Protein AF-A0A5K1CY72-F1 (afdb_monomer_lite)

Sequence (234 aa):
AIVHVVEIDPVVIKASIQAMGFPSHSTKNASSGSLNSMDPLDQVLWGGLHERLSLYEADAEGFVVKRAAEMSSPFYDLVFVDAYDGDDLFPRKLWNADGPFLKALATILHPDHGTVVVNLHADTDSLTKCTSPLFHPLLPMGRHVYQVCKAYKQVLEEDSGAGGSVLSFSVSSPWVQNISLVICRGFKATTMTENRSLILNTLLSSSQDVENLLKLPFPCIQYLKNGFLLIDSL

InterPro domains:
  IPR029063 S-adenosyl-L-methionine-dependent methyltransferase superfamily [G3DSA:3.40.50.150] (1-176)
  IPR029063 S-adenosyl-L-methionine-dependent methyltransferase superfamily [SSF53335] (3-126)

Radius of gyration: 19.47 Å; chains: 1; bounding box: 40×39×62 Å

Secondary structure (DSSP, 8-state):
--EEEEES-HHHHHHHHHHS---GGGBS-----------HHHHHHHTTGGGGEEEEES-HHHHHHHHHH-TTPPPBSEEEE----TTS---GGGT-TTSHHHHHHHHHB-TTT-EEEEEEE------SS---TT--TTSS--HHHHHHHHHHHHHHHHHT-TT--EEEEEEEEGGGTEEEEEEEE-----SSSSHHHHHHHHHHHHHHHHHHHHT-SS-THHHHHHHEEE----

Foldseek 3Di:
DAEEAEAQDVVVVVCCVPPVVDDPVLEPPPPDPDPPPDDVVNCVVCVCVSVRHHYYNDDQLVVLLVLLPPPPRAADLEAEADDADPVRADDCLCQPLPHSNLLSNLSRADLAWGKYKYKHAQDQPPPPDDPDPVDDNPASHDDRNLSSQVSNCVNNVVSSPPPKDKWWKWFDDVVRRIIITMITINPDAPDDPVGPVVVLVVVLVVQVVVCVVVVDPDRPNVRSVPGIDTPDDD

Structure (mmCIF, N/CA/C/O backbone):
data_AF-A0A5K1CY72-F1
#
_entry.id   AF-A0A5K1CY72-F1
#
loop_
_atom_site.group_PDB
_atom_site.id
_atom_site.type_symbol
_atom_site.label_atom_id
_atom_site.label_alt_id
_atom_site.label_comp_id
_atom_site.label_asym_id
_atom_site.label_entity_id
_atom_site.label_seq_id
_atom_site.pdbx_PDB_ins_code
_atom_site.Cartn_x
_atom_site.Cartn_y
_atom_site.Cartn_z
_atom_site.occupancy
_atom_site.B_iso_or_equiv
_atom_site.auth_seq_id
_atom_site.auth_comp_id
_atom_site.auth_asym_id
_atom_site.auth_atom_id
_atom_site.pdbx_PDB_model_num
ATOM 1 N N . ALA A 1 1 ? -8.741 -2.485 -13.465 1.00 80.19 1 ALA A N 1
ATOM 2 C CA . ALA A 1 1 ? -7.778 -1.706 -12.673 1.00 80.19 1 ALA A CA 1
ATOM 3 C C . ALA A 1 1 ? -6.505 -1.539 -13.486 1.00 80.19 1 ALA A C 1
ATOM 5 O O . ALA A 1 1 ? -6.120 -2.499 -14.145 1.00 80.19 1 ALA A O 1
ATOM 6 N N . ILE A 1 2 ? -5.923 -0.341 -13.477 1.00 89.69 2 ILE A N 1
ATOM 7 C CA . ILE A 1 2 ? -4.556 -0.079 -13.946 1.00 89.69 2 ILE A CA 1
ATOM 8 C C . ILE A 1 2 ? -3.663 -0.165 -12.708 1.00 89.69 2 ILE A C 1
ATOM 10 O O . ILE A 1 2 ? -4.042 0.350 -11.659 1.00 89.69 2 ILE A O 1
ATOM 14 N N . VAL A 1 3 ? -2.522 -0.835 -12.815 1.00 92.56 3 VAL A N 1
ATOM 15 C CA . VAL A 1 3 ? -1.614 -1.097 -11.698 1.00 92.56 3 VAL A CA 1
ATOM 16 C C . VAL A 1 3 ? -0.236 -0.559 -12.047 1.00 92.56 3 VAL A C 1
ATOM 18 O O . VAL A 1 3 ? 0.353 -0.927 -13.064 1.00 92.56 3 VAL A O 1
ATOM 21 N N . HIS A 1 4 ? 0.280 0.316 -11.190 1.00 95.00 4 HIS A N 1
ATOM 22 C CA . HIS A 1 4 ? 1.649 0.803 -11.268 1.00 95.00 4 HIS A CA 1
ATOM 23 C C . HIS A 1 4 ? 2.466 0.136 -10.164 1.00 95.00 4 HIS A C 1
ATOM 25 O O . HIS A 1 4 ? 2.127 0.253 -8.991 1.00 95.00 4 HIS A O 1
ATOM 31 N N . VAL A 1 5 ? 3.516 -0.573 -10.560 1.00 95.50 5 VAL A N 1
ATOM 32 C CA . VAL A 1 5 ? 4.484 -1.210 -9.667 1.00 95.50 5 VAL A CA 1
ATOM 33 C C . VAL A 1 5 ? 5.747 -0.363 -9.697 1.00 95.50 5 VAL A C 1
ATOM 35 O O . VAL A 1 5 ? 6.199 0.015 -10.778 1.00 95.50 5 VAL A O 1
ATOM 38 N N . VAL A 1 6 ? 6.297 -0.042 -8.532 1.00 96.56 6 VAL A N 1
ATOM 39 C CA . VAL A 1 6 ? 7.499 0.786 -8.402 1.00 96.56 6 VAL A CA 1
ATOM 40 C C . VAL A 1 6 ? 8.512 0.004 -7.583 1.00 96.56 6 VAL A C 1
ATOM 42 O O . VAL A 1 6 ? 8.228 -0.335 -6.441 1.00 96.56 6 VAL A O 1
ATOM 45 N N . GLU A 1 7 ? 9.661 -0.293 -8.180 1.00 95.81 7 GLU A N 1
ATOM 46 C CA . GLU A 1 7 ? 10.765 -1.019 -7.549 1.00 95.81 7 GLU A CA 1
ATOM 47 C C . GLU A 1 7 ? 12.062 -0.253 -7.823 1.00 95.81 7 GLU A C 1
ATOM 49 O O . GLU A 1 7 ? 12.278 0.223 -8.937 1.00 95.81 7 GLU A O 1
ATOM 54 N N . ILE A 1 8 ? 12.907 -0.092 -6.809 1.00 95.00 8 ILE A N 1
ATOM 55 C CA . ILE A 1 8 ? 14.149 0.677 -6.911 1.00 95.00 8 ILE A CA 1
ATOM 56 C C . ILE A 1 8 ? 15.327 -0.193 -7.356 1.00 95.00 8 ILE A C 1
ATOM 58 O O . ILE A 1 8 ? 16.248 0.325 -7.987 1.00 95.00 8 ILE A O 1
ATOM 62 N N . ASP A 1 9 ? 15.315 -1.491 -7.036 1.00 94.31 9 ASP A N 1
ATOM 63 C CA . ASP A 1 9 ? 16.428 -2.390 -7.316 1.00 94.31 9 ASP A CA 1
ATOM 64 C C . ASP A 1 9 ? 16.237 -3.147 -8.651 1.00 94.31 9 ASP A C 1
ATOM 66 O O . ASP A 1 9 ? 15.408 -4.064 -8.751 1.00 94.31 9 ASP A O 1
ATOM 70 N N . PRO A 1 10 ? 17.042 -2.848 -9.690 1.00 93.06 10 PRO A N 1
ATOM 71 C CA . PRO A 1 10 ? 16.982 -3.568 -10.961 1.00 93.06 10 PRO A CA 1
ATOM 72 C C . PRO A 1 10 ? 17.304 -5.065 -10.832 1.00 93.06 10 PRO A C 1
ATOM 74 O O . PRO A 1 10 ? 16.869 -5.861 -11.670 1.00 93.06 10 PRO A O 1
ATOM 77 N N . VAL A 1 11 ? 18.051 -5.483 -9.804 1.00 94.19 11 VAL A N 1
ATOM 78 C CA . VAL A 1 11 ? 18.339 -6.898 -9.535 1.00 94.19 11 VAL A CA 1
ATOM 79 C C . VAL A 1 11 ? 17.074 -7.621 -9.078 1.00 94.19 11 VAL A C 1
ATOM 81 O O . VAL A 1 11 ? 16.793 -8.707 -9.589 1.00 94.19 11 VAL A O 1
ATOM 84 N N . VAL A 1 12 ? 16.277 -7.007 -8.197 1.00 93.00 12 VAL A N 1
ATOM 85 C CA . VAL A 1 12 ? 14.980 -7.544 -7.743 1.00 93.00 12 VAL A CA 1
ATOM 86 C C . VAL A 1 12 ? 13.998 -7.631 -8.908 1.00 93.00 12 VAL A C 1
ATOM 88 O O . VAL A 1 12 ? 13.360 -8.671 -9.097 1.00 93.00 12 VAL A O 1
ATOM 91 N N . ILE A 1 13 ? 13.936 -6.598 -9.755 1.00 93.38 13 ILE A N 1
ATOM 92 C CA . ILE A 1 13 ? 13.123 -6.605 -10.983 1.00 93.38 13 ILE A CA 1
ATOM 93 C C . ILE A 1 13 ? 13.517 -7.779 -11.880 1.00 93.38 13 ILE A C 1
ATOM 95 O O . ILE A 1 13 ? 12.673 -8.581 -12.291 1.00 93.38 13 ILE A O 1
ATOM 99 N N . LYS A 1 14 ? 14.815 -7.913 -12.169 1.00 91.88 14 LYS A N 1
ATOM 100 C CA . LYS A 1 14 ? 15.327 -8.969 -13.041 1.00 91.88 14 LYS A CA 1
ATOM 101 C C . LYS A 1 14 ? 15.047 -10.357 -12.467 1.00 91.88 14 LYS A C 1
ATOM 103 O O . LYS A 1 14 ? 14.602 -11.229 -13.210 1.00 91.88 14 LYS A O 1
ATOM 108 N N . ALA A 1 15 ? 15.276 -10.561 -11.171 1.00 93.44 15 ALA A N 1
ATOM 109 C CA . ALA A 1 15 ? 14.984 -11.822 -10.498 1.00 93.44 15 ALA A CA 1
ATOM 110 C C . ALA A 1 15 ? 13.483 -12.150 -10.541 1.00 93.44 15 ALA A C 1
ATOM 112 O O . ALA A 1 15 ? 13.114 -13.282 -10.847 1.00 93.44 15 ALA A O 1
ATOM 113 N N . SER A 1 16 ? 12.615 -11.160 -10.329 1.00 91.25 16 SER A N 1
ATOM 114 C CA . SER A 1 16 ? 11.160 -11.336 -10.384 1.00 91.25 16 SER A CA 1
ATOM 115 C C . SER A 1 16 ? 10.686 -11.763 -11.775 1.00 91.25 16 SER A C 1
ATOM 117 O O . SER A 1 16 ? 9.881 -12.685 -11.902 1.00 91.25 16 SER A O 1
ATOM 119 N N . ILE A 1 17 ? 11.232 -11.150 -12.829 1.00 89.25 17 ILE A N 1
ATOM 120 C CA . ILE A 1 17 ? 10.920 -11.513 -14.217 1.00 89.25 17 ILE A CA 1
ATOM 121 C C . ILE A 1 17 ? 11.447 -12.916 -14.546 1.00 89.25 17 ILE A C 1
ATOM 123 O O . ILE A 1 17 ? 10.729 -13.734 -15.110 1.00 89.25 17 ILE A O 1
ATOM 127 N N . GLN A 1 18 ? 12.701 -13.212 -14.195 1.00 88.88 18 GLN A N 1
ATOM 128 C CA . GLN A 1 18 ? 13.375 -14.439 -14.634 1.00 88.88 18 GLN A CA 1
ATOM 129 C C . GLN A 1 18 ? 13.010 -15.681 -13.815 1.00 88.88 18 GLN A C 1
ATOM 131 O O . GLN A 1 18 ? 12.997 -16.779 -14.365 1.00 88.88 18 GLN A O 1
ATOM 136 N N . ALA A 1 19 ? 12.752 -15.527 -12.515 1.00 89.06 19 ALA A N 1
ATOM 137 C CA . ALA A 1 19 ? 12.561 -16.646 -11.593 1.00 89.06 19 ALA A CA 1
ATOM 138 C C . ALA A 1 19 ? 11.128 -16.763 -11.058 1.00 89.06 19 ALA A C 1
ATOM 140 O O . ALA A 1 19 ? 10.680 -17.872 -10.783 1.00 89.06 19 ALA A O 1
ATOM 141 N N . MET A 1 20 ? 10.407 -15.643 -10.926 1.00 87.00 20 MET A N 1
ATOM 142 C CA . MET A 1 20 ? 9.070 -15.609 -10.310 1.00 87.00 20 MET A CA 1
ATOM 143 C C . MET A 1 20 ? 7.937 -15.438 -11.334 1.00 87.00 20 MET A C 1
ATOM 145 O O . MET A 1 20 ? 6.766 -15.434 -10.960 1.00 87.00 20 MET A O 1
ATOM 149 N N . GLY A 1 21 ? 8.273 -15.316 -12.623 1.00 85.12 21 GLY A N 1
ATOM 150 C CA . GLY A 1 21 ? 7.309 -15.237 -13.721 1.00 85.12 21 GLY A CA 1
ATOM 151 C C . GLY A 1 21 ? 6.639 -13.873 -13.890 1.00 85.12 21 GLY A C 1
ATOM 152 O O . GLY A 1 21 ? 5.587 -13.805 -14.522 1.00 85.12 21 GLY A O 1
ATOM 153 N N . PHE A 1 22 ? 7.205 -12.793 -13.335 1.00 87.50 22 PHE A N 1
ATOM 154 C CA . PHE A 1 22 ? 6.678 -11.437 -13.529 1.00 87.50 22 PHE A CA 1
ATOM 155 C C . PHE A 1 22 ? 6.747 -11.024 -15.018 1.00 87.50 22 PHE A C 1
ATOM 157 O O . PHE A 1 22 ? 7.768 -11.271 -15.665 1.00 87.50 22 PHE A O 1
ATOM 164 N N . PRO A 1 23 ? 5.709 -10.372 -15.584 1.00 84.50 23 PRO A N 1
ATOM 165 C CA . PRO A 1 23 ? 5.653 -10.073 -17.013 1.00 84.50 23 PRO A CA 1
ATOM 166 C C . PRO A 1 23 ? 6.718 -9.046 -17.419 1.00 84.50 23 PRO A C 1
ATOM 168 O O . PRO A 1 23 ? 6.695 -7.884 -17.009 1.00 84.50 23 PRO A O 1
ATOM 171 N N . SER A 1 24 ? 7.645 -9.464 -18.280 1.00 78.19 24 SER A N 1
ATOM 172 C CA . SER A 1 24 ? 8.783 -8.639 -18.722 1.00 78.19 24 SER A CA 1
ATOM 173 C C . SER A 1 24 ? 8.367 -7.358 -19.465 1.00 78.19 24 SER A C 1
ATOM 175 O O . SER A 1 24 ? 8.985 -6.302 -19.305 1.00 78.19 24 SER A O 1
ATOM 177 N N . HIS A 1 25 ? 7.282 -7.434 -20.233 1.00 74.50 25 HIS A N 1
ATOM 178 C CA . HIS A 1 25 ? 6.747 -6.365 -21.080 1.00 74.50 25 HIS A CA 1
ATOM 179 C C . HIS A 1 25 ? 5.999 -5.269 -20.305 1.00 74.50 25 HIS A C 1
ATOM 181 O O . HIS A 1 25 ? 5.667 -4.233 -20.878 1.00 74.50 25 HIS A O 1
ATOM 187 N N . SER A 1 26 ? 5.775 -5.445 -19.000 1.00 75.50 26 SER A N 1
ATOM 188 C CA . SER A 1 26 ? 5.236 -4.385 -18.142 1.00 75.50 26 SER A CA 1
ATOM 189 C C . SER A 1 26 ? 6.275 -3.304 -17.805 1.00 75.50 26 SER A C 1
ATOM 191 O O . SER A 1 26 ? 5.907 -2.254 -17.284 1.00 75.50 26 SER A O 1
ATOM 193 N N . THR A 1 27 ? 7.563 -3.516 -18.100 1.00 75.19 27 THR A N 1
ATOM 194 C CA . THR A 1 27 ? 8.661 -2.595 -17.753 1.00 75.19 27 THR A CA 1
ATOM 195 C C . THR A 1 27 ? 8.673 -1.347 -18.640 1.00 75.19 27 THR A C 1
ATOM 197 O O . THR A 1 27 ? 8.873 -1.439 -19.848 1.00 75.19 27 THR A O 1
ATOM 200 N N . LYS A 1 28 ? 8.525 -0.154 -18.050 1.00 69.50 28 LYS A N 1
ATOM 201 C CA . LYS A 1 28 ? 8.447 1.121 -18.793 1.00 69.50 28 LYS A CA 1
ATOM 202 C C . LYS A 1 28 ? 9.785 1.823 -19.067 1.00 69.50 28 LYS A C 1
ATOM 204 O O . LYS A 1 28 ? 9.798 2.786 -19.829 1.00 69.50 28 LYS A O 1
ATOM 209 N N . ASN A 1 29 ? 10.897 1.346 -18.500 1.00 54.81 29 ASN A N 1
ATOM 210 C CA . ASN A 1 29 ? 12.221 1.979 -18.635 1.00 54.81 29 ASN A CA 1
ATOM 211 C C . ASN A 1 29 ? 13.136 1.359 -19.705 1.00 54.81 29 ASN A C 1
ATOM 213 O O . ASN A 1 29 ? 14.259 1.826 -19.893 1.00 54.81 29 ASN A O 1
ATOM 217 N N . ALA A 1 30 ? 12.686 0.346 -20.445 1.00 41.81 30 ALA A N 1
ATOM 218 C CA . ALA A 1 30 ? 13.480 -0.181 -21.544 1.00 41.81 30 ALA A CA 1
ATOM 219 C C . ALA A 1 30 ? 13.353 0.745 -22.765 1.00 41.81 30 ALA A C 1
ATOM 221 O O . ALA A 1 30 ? 12.339 0.764 -23.459 1.00 41.81 30 ALA A O 1
ATOM 222 N N . SER A 1 31 ? 14.413 1.494 -23.062 1.00 38.47 31 SER A N 1
ATOM 223 C CA . SER A 1 31 ? 14.639 2.233 -24.312 1.00 38.47 31 SER A CA 1
ATOM 224 C C . SER A 1 31 ? 14.820 1.316 -25.536 1.00 38.47 31 SER A C 1
ATOM 226 O O . SER A 1 31 ? 15.538 1.640 -26.481 1.00 38.47 31 SER A O 1
ATOM 228 N N . SER A 1 32 ? 14.153 0.165 -25.553 1.00 37.41 32 SER A N 1
ATOM 229 C CA . SER A 1 32 ? 14.110 -0.755 -26.674 1.00 37.41 32 SER A CA 1
ATOM 230 C C . SER A 1 32 ? 12.671 -0.869 -27.156 1.00 37.41 32 SER A C 1
ATOM 232 O O . SER A 1 32 ? 11.801 -1.442 -26.505 1.00 37.41 32 SER A O 1
ATOM 234 N N . GLY A 1 33 ? 12.427 -0.332 -28.352 1.00 39.62 33 GLY A N 1
ATOM 235 C CA . GLY A 1 33 ? 11.269 -0.677 -29.167 1.00 39.62 33 GLY A CA 1
ATOM 236 C C . GLY A 1 33 ? 11.333 -2.153 -29.545 1.00 39.62 33 GLY A C 1
ATOM 237 O O . GLY A 1 33 ? 11.709 -2.505 -30.658 1.00 39.62 33 GLY A O 1
ATOM 238 N N . SER A 1 34 ? 11.005 -3.020 -28.598 1.00 39.81 34 SER A N 1
ATOM 239 C CA . SER A 1 34 ? 10.941 -4.449 -28.803 1.00 39.81 34 SER A CA 1
ATOM 240 C C . SER A 1 34 ? 9.474 -4.841 -28.819 1.00 39.81 34 SER A C 1
ATOM 242 O O . SER A 1 34 ? 8.889 -5.241 -27.818 1.00 39.81 34 SER A O 1
ATOM 244 N N . LEU A 1 35 ? 8.891 -4.721 -30.012 1.00 41.78 35 LEU A N 1
ATOM 245 C CA . LEU A 1 35 ? 7.756 -5.522 -30.469 1.00 41.78 35 LEU A CA 1
ATOM 246 C C . LEU A 1 35 ? 8.175 -7.006 -30.515 1.00 41.78 35 LEU A C 1
ATOM 248 O O . LEU A 1 35 ? 8.109 -7.648 -31.561 1.00 41.78 35 LEU A O 1
ATOM 252 N N . ASN A 1 36 ? 8.694 -7.547 -29.412 1.00 47.59 36 ASN A N 1
ATOM 253 C CA . ASN A 1 36 ? 8.914 -8.975 -29.302 1.00 47.59 36 ASN A CA 1
ATOM 254 C C . ASN A 1 36 ? 7.536 -9.603 -29.168 1.00 47.59 36 ASN A C 1
ATOM 256 O O . ASN A 1 36 ? 6.766 -9.261 -28.272 1.00 47.59 36 ASN A O 1
ATOM 260 N N . SER A 1 37 ? 7.222 -10.464 -30.132 1.00 49.66 37 SER A N 1
ATOM 261 C CA . SER A 1 37 ? 6.030 -11.297 -30.140 1.00 49.66 37 SER A CA 1
ATOM 262 C C . SER A 1 37 ? 5.772 -11.847 -28.742 1.00 49.66 37 SER A C 1
ATOM 264 O O . SER A 1 37 ? 6.657 -12.476 -28.162 1.00 49.66 37 SER A O 1
ATOM 266 N N . MET A 1 38 ? 4.569 -11.573 -28.243 1.00 57.06 38 MET A N 1
ATOM 267 C CA . MET A 1 38 ? 4.013 -12.067 -26.989 1.00 57.06 38 MET A CA 1
ATOM 268 C C . MET A 1 38 ? 4.431 -13.520 -26.744 1.00 57.06 38 MET A C 1
ATOM 270 O O . MET A 1 38 ? 4.190 -14.371 -27.603 1.00 57.06 38 MET A O 1
ATOM 274 N N . ASP A 1 39 ? 5.054 -13.803 -25.598 1.00 65.38 39 ASP A N 1
ATOM 275 C CA . ASP A 1 39 ? 5.284 -15.186 -25.192 1.00 65.38 39 ASP A CA 1
ATOM 276 C C . ASP A 1 39 ? 3.906 -15.816 -24.913 1.00 65.38 39 ASP A C 1
ATOM 278 O O . ASP A 1 39 ? 3.162 -15.302 -24.070 1.00 65.38 39 ASP A O 1
ATOM 282 N N . PRO A 1 40 ? 3.506 -16.897 -25.609 1.00 66.56 40 PRO A N 1
ATOM 283 C CA . PRO A 1 40 ? 2.258 -17.599 -25.318 1.00 66.56 40 PRO A CA 1
ATOM 284 C C . PRO A 1 40 ? 2.133 -18.001 -23.841 1.00 66.56 40 PRO A C 1
ATOM 286 O O . PRO A 1 40 ? 1.020 -18.089 -23.319 1.00 66.56 40 PRO A O 1
ATOM 289 N N . LEU A 1 41 ? 3.262 -18.202 -23.152 1.00 69.88 41 LEU A N 1
ATOM 290 C CA . LEU A 1 41 ? 3.305 -18.481 -21.721 1.00 69.88 41 LEU A CA 1
ATOM 291 C C . LEU A 1 41 ? 2.784 -17.301 -20.885 1.00 69.88 41 LEU A C 1
ATOM 293 O O . LEU A 1 41 ? 2.001 -17.513 -19.961 1.00 69.88 41 LEU A O 1
ATOM 297 N N . ASP A 1 42 ? 3.137 -16.062 -21.241 1.00 66.81 42 ASP A N 1
ATOM 298 C CA . ASP A 1 42 ? 2.677 -14.853 -20.544 1.00 66.81 42 ASP A CA 1
ATOM 299 C C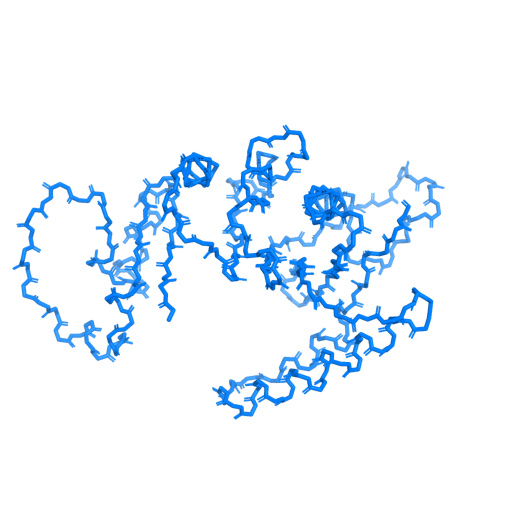 . ASP A 1 42 ? 1.161 -14.662 -20.689 1.00 66.81 42 ASP A C 1
ATOM 301 O O . ASP A 1 42 ? 0.485 -14.217 -19.756 1.00 66.81 42 ASP A O 1
ATOM 305 N N . GLN A 1 43 ? 0.596 -15.038 -21.843 1.00 68.56 43 GLN A N 1
ATOM 306 C CA . GLN A 1 43 ? -0.851 -15.005 -22.056 1.00 68.56 43 GLN A CA 1
ATOM 307 C C . GLN A 1 43 ? -1.579 -16.010 -21.156 1.00 68.56 43 GLN A C 1
ATOM 309 O O . GLN A 1 43 ? -2.617 -15.677 -20.581 1.00 68.56 43 GLN A O 1
ATOM 314 N N . VAL A 1 44 ? -1.027 -17.218 -21.017 1.00 71.00 44 VAL A N 1
ATOM 315 C CA . VAL A 1 44 ? -1.589 -18.284 -20.176 1.00 71.00 44 VAL A CA 1
ATOM 316 C C . VAL A 1 44 ? -1.456 -17.948 -18.690 1.00 71.00 44 VAL A C 1
ATOM 318 O O . VAL A 1 44 ? -2.411 -18.138 -17.942 1.00 71.00 44 VAL A O 1
ATOM 321 N N . LEU A 1 45 ? -0.300 -17.433 -18.262 1.00 75.25 45 LEU A N 1
ATOM 322 C CA . LEU A 1 45 ? -0.017 -17.130 -16.856 1.00 75.25 45 LEU A CA 1
ATOM 323 C C . LEU A 1 45 ? -0.783 -15.908 -16.348 1.00 75.25 45 LEU A C 1
ATOM 325 O O . LEU A 1 45 ? -1.311 -15.931 -15.239 1.00 75.25 45 LEU A O 1
ATOM 329 N N . TRP A 1 46 ? -0.863 -14.846 -17.153 1.00 78.19 46 TRP A N 1
ATOM 330 C CA . TRP A 1 46 ? -1.384 -13.557 -16.695 1.00 78.19 46 TRP A CA 1
ATOM 331 C C . TRP A 1 46 ? -2.767 -13.213 -17.245 1.00 78.19 46 TRP A C 1
ATOM 333 O O . TRP A 1 46 ? -3.362 -12.239 -16.790 1.00 78.19 46 TRP A O 1
ATOM 343 N N . GLY A 1 47 ? -3.306 -13.964 -18.213 1.00 74.50 47 GLY A N 1
ATOM 344 C CA . GLY A 1 47 ? -4.687 -13.798 -18.687 1.00 74.50 47 GLY A CA 1
ATOM 345 C C . GLY A 1 47 ? -5.041 -12.368 -19.127 1.00 74.50 47 GLY A C 1
ATOM 346 O O . GLY A 1 47 ? -6.154 -11.908 -18.883 1.00 74.50 47 GLY A O 1
ATOM 347 N N . GLY A 1 48 ? -4.081 -11.632 -19.702 1.00 74.50 48 GLY A N 1
ATOM 348 C CA . GLY A 1 48 ? -4.240 -10.222 -20.100 1.00 74.50 48 GLY A CA 1
ATOM 349 C C . GLY A 1 48 ? -4.038 -9.186 -18.981 1.00 74.50 48 GLY A C 1
ATOM 350 O O . GLY A 1 48 ? -4.134 -7.986 -19.228 1.00 74.50 48 GLY A O 1
ATOM 351 N N . LEU A 1 49 ? -3.730 -9.592 -17.740 1.00 80.56 49 LEU A N 1
ATOM 352 C CA . LEU A 1 49 ? -3.418 -8.662 -16.636 1.00 80.56 49 LEU A CA 1
ATOM 353 C C . LEU A 1 49 ? -2.222 -7.765 -16.941 1.00 80.56 49 LEU A C 1
ATOM 355 O O . LEU A 1 49 ? -2.183 -6.612 -16.514 1.00 80.56 49 LEU A O 1
ATOM 359 N N . HIS A 1 50 ? -1.274 -8.301 -17.691 1.00 77.81 50 HIS A N 1
ATOM 360 C CA . HIS A 1 50 ? -0.028 -7.648 -18.019 1.00 77.81 50 HIS A CA 1
ATOM 361 C C . HIS A 1 50 ? -0.188 -6.353 -18.832 1.00 77.81 50 HIS A C 1
ATOM 363 O O . HIS A 1 50 ? 0.615 -5.438 -18.678 1.00 77.81 50 HIS A O 1
ATOM 369 N N . GLU A 1 51 ? -1.268 -6.219 -19.612 1.00 80.00 51 GLU A N 1
ATOM 370 C CA . GLU A 1 51 ? -1.602 -4.995 -20.360 1.00 80.00 51 GLU A CA 1
ATOM 371 C C . GLU A 1 51 ? -1.954 -3.822 -19.436 1.00 80.00 51 GLU A C 1
ATOM 373 O O . GLU A 1 51 ? -1.880 -2.654 -19.815 1.00 80.00 51 GLU A O 1
ATOM 378 N N . ARG A 1 52 ? -2.360 -4.135 -18.202 1.00 87.06 52 ARG A N 1
ATOM 379 C CA . ARG A 1 52 ? -2.774 -3.161 -17.190 1.00 87.06 52 ARG A CA 1
ATOM 380 C C . ARG A 1 52 ? -1.723 -2.976 -16.099 1.00 87.06 52 ARG A C 1
ATOM 382 O O . ARG A 1 52 ? -1.951 -2.175 -15.196 1.00 87.06 52 ARG A O 1
ATOM 389 N N . LEU A 1 53 ? -0.604 -3.697 -16.179 1.00 89.81 53 LEU A N 1
ATOM 390 C CA . LEU A 1 53 ? 0.527 -3.630 -15.257 1.00 89.81 53 LEU A CA 1
ATOM 391 C C . LEU A 1 53 ? 1.640 -2.785 -15.869 1.00 89.81 53 LEU A C 1
ATOM 393 O O . LEU A 1 53 ? 2.044 -2.977 -17.012 1.00 89.81 53 LEU A O 1
ATOM 397 N N . SER A 1 54 ? 2.146 -1.831 -15.100 1.00 91.69 54 SER A N 1
ATOM 398 C CA . SER A 1 54 ? 3.270 -0.988 -15.493 1.00 91.69 54 SER A CA 1
ATOM 399 C C . SER A 1 54 ? 4.308 -0.963 -14.388 1.00 91.69 54 SER A C 1
ATOM 401 O O . SER A 1 54 ? 4.055 -0.401 -13.326 1.00 91.69 54 SER A O 1
ATOM 403 N N . LEU A 1 55 ? 5.463 -1.558 -14.652 1.00 93.00 55 LEU A N 1
ATOM 404 C CA . LEU A 1 55 ? 6.614 -1.585 -13.769 1.00 93.00 55 LEU A CA 1
ATOM 405 C C . LEU A 1 55 ? 7.537 -0.401 -14.068 1.00 93.00 55 LEU A C 1
ATOM 407 O O . LEU A 1 55 ? 7.972 -0.194 -15.206 1.00 93.00 55 LEU A O 1
ATOM 411 N N . TYR A 1 56 ? 7.844 0.354 -13.023 1.00 94.06 56 TYR A N 1
ATOM 412 C CA . TYR A 1 56 ? 8.760 1.479 -13.026 1.00 94.06 56 TYR A CA 1
ATOM 413 C C . TYR A 1 56 ? 9.967 1.132 -12.158 1.00 94.06 56 TYR A C 1
ATOM 415 O O . TYR A 1 56 ? 9.821 0.922 -10.957 1.00 94.06 56 TYR A O 1
ATOM 423 N N . GLU A 1 57 ? 11.150 1.108 -12.770 1.00 95.12 57 GLU A N 1
ATOM 424 C CA . GLU A 1 57 ? 12.412 1.100 -12.029 1.00 95.12 57 GLU A CA 1
ATOM 425 C C . GLU A 1 57 ? 12.661 2.526 -11.525 1.00 95.12 57 GLU A C 1
ATOM 427 O O . GLU A 1 57 ? 13.094 3.400 -12.283 1.00 95.12 57 GLU A O 1
ATOM 432 N N . ALA A 1 58 ? 12.248 2.808 -10.295 1.00 95.44 58 ALA A N 1
ATOM 433 C CA . ALA A 1 58 ? 12.297 4.144 -9.725 1.00 95.44 58 ALA A CA 1
ATOM 434 C C . ALA A 1 58 ? 12.238 4.108 -8.200 1.00 95.44 58 ALA A C 1
ATOM 436 O O . ALA A 1 58 ? 11.699 3.194 -7.583 1.00 95.44 58 ALA A O 1
ATOM 437 N N . ASP A 1 59 ? 12.731 5.181 -7.593 1.00 95.81 59 ASP A N 1
ATOM 438 C CA . ASP A 1 59 ? 12.471 5.457 -6.190 1.00 95.81 59 ASP A CA 1
ATOM 439 C C . ASP A 1 59 ? 10.986 5.800 -5.962 1.00 95.81 59 ASP A C 1
ATOM 441 O O . ASP A 1 59 ? 10.410 6.622 -6.683 1.00 95.81 59 ASP A O 1
ATOM 445 N N . ALA A 1 60 ? 10.370 5.193 -4.943 1.00 96.88 60 ALA A N 1
ATOM 446 C CA . ALA A 1 60 ? 8.952 5.377 -4.635 1.00 96.88 60 ALA A CA 1
ATOM 447 C C . ALA A 1 60 ? 8.590 6.829 -4.270 1.00 96.88 60 ALA A C 1
ATOM 449 O O . ALA A 1 60 ? 7.539 7.317 -4.691 1.00 96.88 60 ALA A O 1
ATOM 450 N N . GLU A 1 61 ? 9.458 7.544 -3.544 1.00 97.06 61 GLU A N 1
ATOM 451 C CA . GLU A 1 61 ? 9.254 8.964 -3.233 1.00 97.06 61 GLU A CA 1
ATOM 452 C C . GLU A 1 61 ? 9.312 9.813 -4.497 1.00 97.06 61 GLU A C 1
ATOM 454 O O . GLU A 1 61 ? 8.373 10.563 -4.773 1.00 97.06 61 GLU A O 1
ATOM 459 N N . GLY A 1 62 ? 10.343 9.623 -5.318 1.00 96.44 62 GLY A N 1
ATOM 460 C CA . GLY A 1 62 ? 10.456 10.299 -6.608 1.00 96.44 62 GLY A CA 1
ATOM 461 C C . GLY A 1 62 ? 9.251 10.0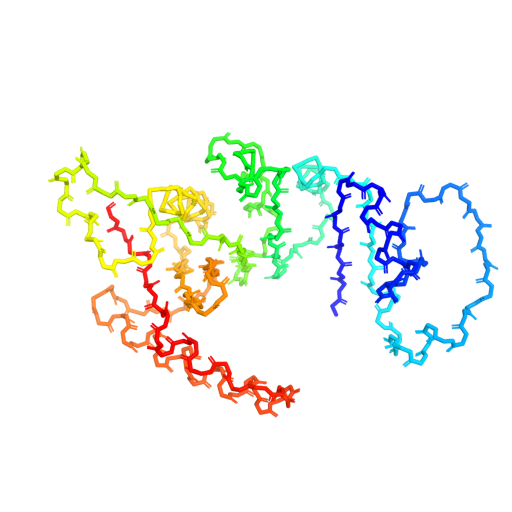49 -7.522 1.00 96.44 62 GLY A C 1
ATOM 462 O O . GLY A 1 62 ? 8.732 10.988 -8.132 1.00 96.44 62 GLY A O 1
ATOM 463 N N . PHE A 1 63 ? 8.770 8.804 -7.595 1.00 96.06 63 PHE A N 1
ATOM 464 C CA . PHE A 1 63 ? 7.610 8.437 -8.406 1.00 96.06 63 PHE A CA 1
ATOM 465 C C . PHE A 1 63 ? 6.329 9.129 -7.927 1.00 96.06 63 PHE A C 1
ATOM 467 O O . PHE A 1 63 ? 5.642 9.766 -8.727 1.00 96.06 63 PHE A O 1
ATOM 474 N N . VAL A 1 64 ? 6.018 9.038 -6.631 1.00 96.44 64 VAL A N 1
ATOM 475 C CA . VAL A 1 64 ? 4.799 9.620 -6.051 1.00 96.44 64 VAL A CA 1
ATOM 476 C C . VAL A 1 64 ? 4.814 11.146 -6.150 1.00 96.44 64 VAL A C 1
ATOM 478 O O . VAL A 1 64 ? 3.822 11.733 -6.579 1.00 96.44 64 VAL A O 1
ATOM 481 N N . VAL A 1 65 ? 5.946 11.795 -5.856 1.00 96.50 65 VAL A N 1
ATOM 482 C CA . VAL A 1 65 ? 6.098 13.256 -5.975 1.00 96.50 65 VAL A CA 1
ATOM 483 C C . VAL A 1 65 ? 5.916 13.720 -7.418 1.00 96.50 65 VAL A C 1
ATOM 485 O O . VAL A 1 65 ? 5.176 14.671 -7.675 1.00 96.50 65 VAL A O 1
ATOM 488 N N . LYS A 1 66 ? 6.544 13.034 -8.381 1.00 94.88 66 LYS A N 1
ATOM 489 C CA . LYS A 1 66 ? 6.361 13.337 -9.804 1.00 94.88 66 LYS A CA 1
ATOM 490 C C . LYS A 1 66 ? 4.896 13.190 -10.210 1.00 94.88 66 LYS A C 1
ATOM 492 O O . LYS A 1 66 ? 4.362 14.055 -10.899 1.00 94.88 66 LYS A O 1
ATOM 497 N N . ARG A 1 67 ? 4.240 12.124 -9.751 1.00 92.81 67 ARG A N 1
ATOM 498 C CA . ARG A 1 67 ? 2.838 11.849 -10.067 1.00 92.81 67 ARG A CA 1
ATOM 499 C C . ARG A 1 67 ? 1.894 12.904 -9.497 1.00 92.81 67 ARG A C 1
ATOM 501 O O . ARG A 1 67 ? 0.982 13.320 -10.204 1.00 92.81 67 ARG A O 1
ATOM 508 N N . ALA A 1 68 ? 2.142 13.354 -8.269 1.00 92.69 68 ALA A N 1
ATOM 509 C CA . ALA A 1 68 ? 1.389 14.425 -7.621 1.00 92.69 68 ALA A CA 1
ATOM 510 C C . ALA A 1 68 ? 1.525 15.773 -8.350 1.00 92.69 68 ALA A C 1
ATOM 512 O O . ALA A 1 68 ? 0.591 16.569 -8.353 1.00 92.69 68 ALA A O 1
ATOM 513 N N . ALA A 1 69 ? 2.672 16.031 -8.985 1.00 91.75 69 ALA A N 1
ATOM 514 C CA . ALA A 1 69 ? 2.901 17.249 -9.765 1.00 91.75 69 ALA A CA 1
ATOM 515 C C . ALA A 1 69 ? 2.244 17.219 -11.163 1.00 91.75 69 ALA A C 1
ATOM 517 O O . ALA A 1 69 ? 2.053 18.263 -11.789 1.00 91.75 69 ALA A O 1
ATOM 518 N N . GLU A 1 70 ? 1.905 16.038 -11.680 1.00 90.88 70 GLU A N 1
ATOM 519 C CA . GLU A 1 70 ? 1.267 15.870 -12.986 1.00 90.88 70 GLU A CA 1
ATOM 520 C C . GLU A 1 70 ? -0.235 16.217 -12.910 1.00 90.88 70 GLU A C 1
ATOM 522 O O . GLU A 1 70 ? -1.049 15.449 -12.406 1.00 90.88 70 GLU A O 1
ATOM 527 N N . MET A 1 71 ? -0.625 17.354 -13.497 1.00 65.75 71 MET A N 1
ATOM 528 C CA . MET A 1 71 ? -1.980 17.939 -13.421 1.00 65.75 71 MET A CA 1
ATOM 529 C C . MET A 1 71 ? -3.121 17.080 -14.011 1.00 65.75 71 MET A C 1
ATOM 531 O O . MET A 1 71 ? -4.290 17.424 -13.869 1.00 65.75 71 MET A O 1
ATOM 535 N N . SER A 1 72 ? -2.797 15.981 -14.697 1.00 75.75 72 SER A N 1
ATOM 536 C CA . SER A 1 72 ? -3.761 15.057 -15.322 1.00 75.75 72 SER A CA 1
ATOM 537 C C . SER A 1 72 ? -3.655 13.623 -14.796 1.00 75.75 72 SER A C 1
ATOM 539 O O . SER A 1 72 ? -4.253 12.707 -15.364 1.00 75.75 72 SER A O 1
ATOM 541 N N . SER A 1 73 ? -2.888 13.405 -13.724 1.00 76.56 73 SER A N 1
ATOM 542 C CA . SER A 1 73 ? -2.768 12.084 -13.117 1.00 76.56 73 SER A CA 1
ATOM 543 C C . SER A 1 73 ? -4.100 11.649 -12.509 1.00 76.56 73 SER A C 1
ATOM 545 O O . SER A 1 73 ? -4.612 12.352 -11.639 1.00 76.56 73 SER A O 1
ATOM 547 N N . PRO A 1 74 ? -4.670 10.497 -12.909 1.00 82.12 74 PRO A N 1
ATOM 548 C CA . PRO A 1 74 ? -5.768 9.901 -12.166 1.00 82.12 74 PRO A CA 1
ATOM 549 C C . PRO A 1 74 ? -5.346 9.615 -10.724 1.00 82.12 74 PRO A C 1
ATOM 551 O O . PRO A 1 74 ? -4.194 9.250 -10.465 1.00 82.12 74 PRO A O 1
ATOM 554 N N . PHE A 1 75 ? -6.312 9.740 -9.820 1.00 93.00 75 PHE A N 1
ATOM 555 C CA . PHE A 1 75 ? -6.177 9.301 -8.441 1.00 93.00 75 PHE A CA 1
ATOM 556 C C . PHE A 1 75 ? -6.006 7.781 -8.351 1.00 93.00 75 PHE A C 1
ATOM 558 O O . PHE A 1 75 ? -6.471 7.035 -9.217 1.00 93.00 75 PHE A O 1
ATOM 565 N N . TYR A 1 76 ? -5.382 7.326 -7.270 1.00 95.62 76 TYR A N 1
ATOM 566 C CA . TYR A 1 76 ? -5.339 5.920 -6.896 1.00 95.62 76 TYR A CA 1
ATOM 567 C C . TYR A 1 76 ? -6.437 5.602 -5.886 1.00 95.62 76 TYR A C 1
ATOM 569 O O . TYR A 1 76 ? -6.565 6.259 -4.851 1.00 95.62 76 TYR A O 1
ATOM 577 N N . ASP A 1 77 ? -7.195 4.547 -6.174 1.00 95.31 77 ASP A N 1
ATOM 578 C CA . ASP A 1 77 ? -8.171 3.983 -5.239 1.00 95.31 77 ASP A CA 1
ATOM 579 C C . ASP A 1 77 ? -7.470 3.194 -4.125 1.00 95.31 77 ASP A C 1
ATOM 581 O O . ASP A 1 77 ? -7.866 3.255 -2.964 1.00 95.31 77 ASP A O 1
ATOM 585 N N . LEU A 1 78 ? -6.408 2.467 -4.486 1.00 96.19 78 LEU A N 1
ATOM 586 C CA . LEU A 1 78 ? -5.626 1.608 -3.602 1.00 96.19 78 LEU A CA 1
ATOM 587 C C . LEU A 1 78 ? -4.134 1.869 -3.812 1.00 96.19 78 LEU A C 1
ATOM 589 O O . LEU A 1 78 ? -3.655 1.854 -4.948 1.00 96.19 78 LEU A O 1
ATOM 593 N N . VAL A 1 79 ? -3.399 2.046 -2.718 1.00 97.69 79 VAL A N 1
ATOM 594 C CA . VAL A 1 79 ? -1.934 2.098 -2.706 1.00 97.69 79 VAL A CA 1
ATOM 595 C C . VAL A 1 79 ? -1.418 1.074 -1.707 1.00 97.69 79 VAL A C 1
ATOM 597 O O . VAL A 1 79 ? -1.774 1.117 -0.532 1.00 97.69 79 VAL A O 1
ATOM 600 N N . PHE A 1 80 ? -0.564 0.170 -2.175 1.00 98.00 80 PHE A N 1
ATOM 601 C CA . PHE A 1 80 ? 0.159 -0.771 -1.328 1.00 98.00 80 PHE A CA 1
ATOM 602 C C . PHE A 1 80 ? 1.599 -0.294 -1.181 1.00 98.00 80 PHE A C 1
ATOM 604 O O . PHE A 1 80 ? 2.255 0.000 -2.180 1.00 98.00 80 PHE A O 1
ATOM 611 N N . VAL A 1 81 ? 2.078 -0.210 0.056 1.00 97.56 81 VAL A N 1
ATOM 612 C CA . VAL A 1 81 ? 3.473 0.096 0.368 1.00 97.56 81 VAL A CA 1
ATOM 613 C C . VAL A 1 81 ? 4.066 -1.125 1.053 1.00 97.56 81 VAL A C 1
ATOM 615 O O . VAL A 1 81 ? 3.771 -1.405 2.213 1.00 97.56 81 VAL A O 1
ATOM 618 N N . ASP A 1 82 ? 4.875 -1.858 0.302 1.00 95.44 82 ASP A N 1
ATOM 619 C CA . ASP A 1 82 ? 5.600 -3.041 0.753 1.00 95.44 82 ASP A CA 1
ATOM 620 C C . ASP A 1 82 ? 7.067 -2.834 0.384 1.00 95.44 82 ASP A C 1
ATOM 622 O O . ASP A 1 82 ? 7.485 -3.106 -0.739 1.00 95.44 82 ASP A O 1
ATOM 626 N N . ALA A 1 83 ? 7.804 -2.167 1.273 1.00 93.38 83 ALA A N 1
ATOM 627 C CA . ALA A 1 83 ? 9.149 -1.688 0.986 1.00 93.38 83 ALA A CA 1
ATOM 628 C C . ALA A 1 83 ? 10.001 -1.687 2.251 1.00 93.38 83 ALA A C 1
ATOM 630 O O . ALA A 1 83 ? 9.635 -1.068 3.250 1.00 93.38 83 ALA A O 1
ATOM 631 N N . TYR A 1 84 ? 11.166 -2.315 2.164 1.00 90.75 84 TYR A N 1
ATOM 632 C CA . TYR A 1 84 ? 12.134 -2.430 3.248 1.00 90.75 84 TYR A CA 1
ATOM 633 C C . TYR A 1 84 ? 13.516 -2.050 2.728 1.00 90.75 84 TYR A C 1
ATOM 635 O O . TYR A 1 84 ? 13.802 -2.186 1.536 1.00 90.75 84 TYR A O 1
ATOM 643 N N . ASP A 1 85 ? 14.357 -1.511 3.603 1.00 86.75 85 ASP A N 1
ATOM 644 C CA . ASP A 1 85 ? 15.772 -1.346 3.289 1.00 86.75 85 ASP A CA 1
ATOM 645 C C . ASP A 1 85 ? 16.549 -2.661 3.483 1.00 86.75 85 ASP A C 1
ATOM 647 O O . ASP A 1 85 ? 15.987 -3.708 3.807 1.00 86.75 85 ASP A O 1
ATOM 651 N N . GLY A 1 86 ? 17.862 -2.620 3.246 1.00 84.00 86 GLY A N 1
ATOM 652 C CA . GLY A 1 86 ? 18.723 -3.799 3.377 1.00 84.00 86 GLY A CA 1
ATOM 653 C C . GLY A 1 86 ? 18.837 -4.351 4.804 1.00 84.00 86 GLY A C 1
ATOM 654 O O . GLY A 1 86 ? 19.340 -5.462 4.959 1.00 84.00 86 GLY A O 1
ATOM 655 N N . ASP A 1 87 ? 18.367 -3.607 5.810 1.00 84.94 87 ASP A N 1
ATOM 656 C CA . ASP A 1 87 ? 18.378 -3.988 7.225 1.00 84.94 87 ASP A CA 1
ATOM 657 C C . ASP A 1 87 ? 16.984 -4.426 7.718 1.00 84.94 87 ASP A C 1
ATOM 659 O O . ASP A 1 87 ? 16.765 -4.540 8.924 1.00 84.94 87 ASP A O 1
ATOM 663 N N . ASP A 1 88 ? 16.052 -4.694 6.794 1.00 83.94 88 ASP A N 1
ATOM 664 C CA . ASP A 1 88 ? 14.672 -5.104 7.084 1.00 83.94 88 ASP A CA 1
ATOM 665 C C . ASP A 1 88 ? 13.852 -4.029 7.829 1.00 83.94 88 ASP A C 1
ATOM 667 O O . ASP A 1 88 ? 12.894 -4.316 8.550 1.00 83.94 88 ASP A O 1
ATOM 671 N N . LEU A 1 89 ? 14.217 -2.753 7.656 1.00 86.44 89 LEU A N 1
ATOM 672 C CA . LEU A 1 89 ? 13.527 -1.624 8.273 1.00 86.44 89 LEU A CA 1
ATOM 673 C C . LEU A 1 89 ? 12.658 -0.880 7.264 1.00 86.44 89 LEU A C 1
ATOM 675 O O . LEU A 1 89 ? 13.028 -0.671 6.107 1.00 86.44 89 LEU A O 1
ATOM 679 N N . PHE A 1 90 ? 11.500 -0.407 7.733 1.00 92.00 90 PHE A N 1
ATOM 680 C CA . PHE A 1 90 ? 10.624 0.428 6.921 1.00 92.00 90 PHE A CA 1
ATOM 681 C C . PHE A 1 90 ? 11.268 1.817 6.705 1.00 92.00 90 PHE A C 1
ATOM 683 O O . PHE A 1 90 ? 11.431 2.581 7.675 1.00 92.00 90 PHE A O 1
ATOM 690 N N . PRO A 1 91 ? 11.642 2.196 5.463 1.00 93.81 91 PRO A N 1
ATOM 691 C CA . PRO A 1 91 ? 12.520 3.339 5.230 1.00 93.81 91 PRO A CA 1
ATOM 692 C C . PRO A 1 91 ? 11.926 4.661 5.722 1.00 93.81 91 PRO A C 1
ATOM 694 O O . PRO A 1 91 ? 10.821 5.041 5.333 1.00 93.81 91 PRO A O 1
ATOM 697 N N . ARG A 1 92 ? 12.694 5.437 6.505 1.00 94.00 92 ARG A N 1
ATOM 698 C CA . ARG A 1 92 ? 12.242 6.714 7.107 1.00 94.00 92 ARG A CA 1
ATOM 699 C C . ARG A 1 92 ? 11.617 7.692 6.111 1.00 94.00 92 ARG A C 1
ATOM 701 O O . ARG A 1 92 ? 10.661 8.380 6.465 1.00 94.00 92 ARG A O 1
ATOM 708 N N . LYS A 1 93 ? 12.127 7.745 4.879 1.00 95.38 93 LYS A N 1
ATOM 709 C CA . LYS A 1 93 ? 11.588 8.596 3.803 1.00 95.38 93 LYS A CA 1
ATOM 710 C C . LYS A 1 93 ? 10.112 8.300 3.486 1.00 95.38 93 LYS A C 1
ATOM 712 O O . LYS A 1 93 ? 9.361 9.223 3.202 1.00 95.38 93 LYS A O 1
ATOM 717 N N . LEU A 1 94 ? 9.672 7.047 3.641 1.00 96.94 94 LEU A N 1
ATOM 718 C CA . LEU A 1 94 ? 8.308 6.604 3.328 1.00 96.94 94 LEU A CA 1
ATOM 719 C C . LEU A 1 94 ? 7.306 6.820 4.472 1.00 96.94 94 LEU A C 1
ATOM 721 O O . LEU A 1 94 ? 6.125 6.531 4.310 1.00 96.94 94 LEU A O 1
ATOM 725 N N . TRP A 1 95 ? 7.743 7.319 5.632 1.00 95.50 95 TRP A N 1
ATOM 726 C CA . TRP A 1 95 ? 6.848 7.609 6.763 1.00 95.50 95 TRP A CA 1
ATOM 727 C C . TRP A 1 95 ? 7.197 8.885 7.528 1.00 95.50 95 TRP A C 1
ATOM 729 O O . TRP A 1 95 ? 6.717 9.118 8.638 1.00 95.50 95 TRP A O 1
ATOM 739 N N . ASN A 1 96 ? 8.043 9.743 6.963 1.00 95.75 96 ASN A N 1
ATOM 740 C CA . ASN A 1 96 ? 8.247 11.067 7.522 1.00 95.75 96 ASN A CA 1
ATOM 741 C C . ASN A 1 96 ? 7.008 11.933 7.277 1.00 95.75 96 ASN A C 1
ATOM 743 O O . ASN A 1 96 ? 6.727 12.264 6.131 1.00 95.75 96 ASN A O 1
ATOM 747 N N . ALA A 1 97 ? 6.298 12.313 8.347 1.00 95.06 97 ALA A N 1
ATOM 748 C CA . ALA A 1 97 ? 5.102 13.159 8.275 1.00 95.06 97 ALA A CA 1
ATOM 749 C C . ALA A 1 97 ? 5.372 14.487 7.545 1.00 95.06 97 ALA A C 1
ATOM 751 O O . ALA A 1 97 ? 4.571 14.941 6.734 1.00 95.06 97 ALA A O 1
ATOM 752 N N . ASP A 1 98 ? 6.554 15.067 7.760 1.00 95.50 98 ASP A N 1
ATOM 753 C CA . ASP A 1 98 ? 6.974 16.294 7.080 1.00 95.50 98 ASP A CA 1
ATOM 754 C C . ASP A 1 98 ? 7.597 16.048 5.699 1.00 95.50 98 ASP A C 1
ATOM 756 O O . ASP A 1 98 ? 7.866 17.007 4.967 1.00 95.50 98 ASP A O 1
ATOM 760 N N . GLY A 1 99 ? 7.835 14.782 5.353 1.00 96.00 99 GLY A N 1
ATOM 761 C CA . GLY A 1 99 ? 8.509 14.350 4.137 1.00 96.00 99 GLY A CA 1
ATOM 762 C C . GLY A 1 99 ? 7.648 14.507 2.881 1.00 96.00 99 GLY A C 1
ATOM 763 O O . GLY A 1 99 ? 6.417 14.552 2.957 1.00 96.00 99 GLY A O 1
ATOM 764 N N . PRO A 1 100 ? 8.286 14.589 1.703 1.00 97.19 100 PRO A N 1
ATOM 765 C CA . PRO A 1 100 ? 7.572 14.819 0.456 1.00 97.19 100 PRO A CA 1
ATOM 766 C C . PRO A 1 100 ? 6.757 13.595 0.024 1.00 97.19 100 PRO A C 1
ATOM 768 O O . PRO A 1 100 ? 5.701 13.784 -0.573 1.00 97.19 100 PRO A O 1
ATOM 771 N N . PHE A 1 101 ? 7.170 12.369 0.379 1.00 97.88 101 PHE A N 1
ATOM 772 C CA . PHE A 1 101 ? 6.406 11.157 0.069 1.00 97.88 101 PHE A CA 1
ATOM 773 C C . PHE A 1 101 ? 4.984 11.186 0.636 1.00 97.88 101 PHE A C 1
ATOM 775 O O . PHE A 1 101 ? 4.036 11.116 -0.137 1.00 97.88 101 PHE A O 1
ATOM 782 N N . LEU A 1 102 ? 4.810 11.313 1.961 1.00 97.00 102 LEU A N 1
ATOM 783 C CA . LEU A 1 102 ? 3.475 11.256 2.576 1.00 97.00 102 LEU A CA 1
ATOM 784 C C . LEU A 1 102 ? 2.578 12.411 2.119 1.00 97.00 102 LEU A C 1
ATOM 786 O O . LEU A 1 102 ? 1.394 12.202 1.860 1.00 97.00 102 LEU A O 1
ATOM 790 N N . LYS A 1 103 ? 3.150 13.610 1.963 1.00 96.06 103 LYS A N 1
ATOM 791 C CA . LYS A 1 103 ? 2.426 14.783 1.454 1.00 96.06 103 LYS A CA 1
ATOM 792 C C . LYS A 1 103 ? 1.931 14.569 0.026 1.00 96.06 103 LYS A C 1
ATOM 794 O O . LYS A 1 103 ? 0.781 14.863 -0.268 1.00 96.06 103 LYS A O 1
ATOM 799 N N . ALA A 1 104 ? 2.777 14.037 -0.854 1.00 96.44 104 ALA A N 1
ATOM 800 C CA . ALA A 1 104 ? 2.388 13.725 -2.225 1.00 96.44 104 ALA A CA 1
ATOM 801 C C . ALA A 1 104 ? 1.452 12.507 -2.302 1.00 96.44 104 ALA A C 1
ATOM 803 O O . ALA A 1 104 ? 0.562 12.472 -3.143 1.00 96.44 104 ALA A O 1
ATOM 804 N N . LEU A 1 105 ? 1.604 11.525 -1.409 1.00 96.69 105 LEU A N 1
ATOM 805 C CA . LEU A 1 105 ? 0.723 10.362 -1.331 1.00 96.69 105 LEU A CA 1
ATOM 806 C C . LEU A 1 105 ? -0.722 10.781 -1.029 1.00 96.69 105 LEU A C 1
ATOM 808 O O . LEU A 1 105 ? -1.645 10.302 -1.684 1.00 96.69 105 LEU A O 1
ATOM 812 N N . ALA A 1 106 ? -0.913 11.699 -0.080 1.00 94.31 106 ALA A N 1
ATOM 813 C CA . ALA A 1 106 ? -2.232 12.210 0.285 1.00 94.31 106 ALA A CA 1
ATOM 814 C C . ALA A 1 106 ? -2.988 12.809 -0.914 1.00 94.31 106 ALA A C 1
ATOM 816 O O . ALA A 1 106 ? -4.177 12.534 -1.096 1.00 94.31 106 ALA A O 1
ATOM 817 N N . THR A 1 107 ? -2.275 13.538 -1.779 1.00 93.56 107 THR A N 1
ATOM 818 C CA . THR A 1 107 ? -2.865 14.231 -2.930 1.00 93.56 107 THR A CA 1
ATOM 819 C C . THR A 1 107 ? -3.135 13.325 -4.129 1.00 93.56 107 THR A C 1
ATOM 821 O O . THR A 1 107 ? -4.007 13.644 -4.934 1.00 93.56 107 THR A O 1
ATOM 824 N N . ILE A 1 108 ? -2.427 12.198 -4.272 1.00 94.69 108 ILE A N 1
ATOM 825 C CA . ILE A 1 108 ? -2.680 11.233 -5.360 1.00 94.69 108 ILE A CA 1
ATOM 826 C C . ILE A 1 108 ? -3.741 10.190 -5.003 1.00 94.69 108 ILE A C 1
ATOM 828 O O . ILE A 1 108 ? -4.164 9.438 -5.879 1.00 94.69 108 ILE A O 1
ATOM 832 N N . LEU A 1 109 ? -4.166 10.103 -3.743 1.00 94.81 109 LEU A N 1
ATOM 833 C CA . LEU A 1 109 ? -5.228 9.194 -3.315 1.00 94.81 109 LEU A CA 1
ATOM 834 C C . LEU A 1 109 ? -6.602 9.757 -3.647 1.00 94.81 109 LEU A C 1
ATOM 836 O O . LEU A 1 109 ? -6.847 10.954 -3.502 1.00 94.81 109 LEU A O 1
ATOM 840 N N . HIS A 1 110 ? -7.532 8.878 -4.019 1.00 93.06 110 HIS A N 1
ATOM 841 C CA . HIS A 1 110 ? -8.902 9.298 -4.280 1.00 93.06 110 HIS A CA 1
ATOM 842 C C . HIS A 1 110 ? -9.503 9.962 -3.023 1.00 93.06 110 HIS A C 1
ATOM 844 O O . HIS A 1 110 ? -9.430 9.373 -1.939 1.00 93.06 110 HIS A O 1
ATOM 850 N N . PRO A 1 111 ? -10.094 11.167 -3.120 1.00 89.69 111 PRO A N 1
ATOM 851 C CA . PRO A 1 111 ? -10.573 11.910 -1.950 1.00 89.69 111 PRO A CA 1
ATOM 852 C C . PRO A 1 111 ? -11.708 11.192 -1.206 1.00 89.69 111 PRO A C 1
ATOM 854 O O . PRO A 1 111 ? -11.782 11.264 0.016 1.00 89.69 111 PRO A O 1
ATOM 857 N N . ASP A 1 112 ? -12.554 10.450 -1.924 1.00 88.88 112 ASP A N 1
ATOM 858 C CA . ASP A 1 112 ? -13.732 9.818 -1.315 1.00 88.88 112 ASP A CA 1
ATOM 859 C C . ASP A 1 112 ? -13.490 8.408 -0.768 1.00 88.88 112 ASP A C 1
ATOM 861 O O . ASP A 1 112 ? -14.161 8.010 0.174 1.00 88.88 112 ASP A O 1
ATOM 865 N N . HIS A 1 113 ? -12.571 7.629 -1.345 1.00 90.38 113 HIS A N 1
ATOM 866 C CA . HIS A 1 113 ? -12.416 6.198 -1.022 1.00 90.38 113 HIS A CA 1
ATOM 867 C C . HIS A 1 113 ? -10.977 5.689 -1.143 1.00 90.38 113 HIS A C 1
ATOM 869 O O . HIS A 1 113 ? -10.735 4.483 -1.066 1.00 90.38 113 HIS A O 1
ATOM 875 N N . GLY A 1 114 ? -10.014 6.595 -1.337 1.00 94.25 114 GLY A N 1
ATOM 876 C CA . GLY A 1 114 ? -8.602 6.251 -1.417 1.00 94.25 114 GLY A CA 1
ATOM 877 C C . GLY A 1 114 ? -8.157 5.510 -0.161 1.00 94.25 114 GLY A C 1
ATOM 878 O O . GLY A 1 114 ? -8.443 5.936 0.962 1.00 94.25 114 GLY A O 1
ATOM 879 N N . THR A 1 115 ? -7.478 4.385 -0.358 1.00 95.50 115 THR A N 1
ATOM 880 C CA . THR A 1 115 ? -7.010 3.523 0.725 1.00 95.50 115 THR A CA 1
ATOM 881 C C . THR A 1 115 ? -5.532 3.216 0.559 1.00 95.50 115 THR A C 1
ATOM 883 O O . THR A 1 115 ? -5.081 2.812 -0.513 1.00 95.50 115 THR A O 1
ATOM 886 N N . VAL A 1 116 ? -4.782 3.380 1.643 1.00 97.44 116 VAL A N 1
ATOM 887 C CA . VAL A 1 116 ? -3.378 2.987 1.743 1.00 97.44 116 VAL A CA 1
ATOM 888 C C . VAL A 1 116 ? -3.273 1.772 2.642 1.00 97.44 116 VAL A C 1
ATOM 890 O O . VAL A 1 116 ? -3.836 1.758 3.737 1.00 97.44 116 VAL A O 1
ATOM 893 N N . VAL A 1 117 ? -2.518 0.779 2.190 1.00 97.44 117 VAL A N 1
ATOM 894 C CA . VAL A 1 117 ? -2.134 -0.387 2.978 1.00 97.44 117 VAL A CA 1
ATOM 895 C C . VAL A 1 117 ? -0.615 -0.439 3.040 1.00 97.44 117 VAL A C 1
ATOM 897 O O . VAL A 1 117 ? 0.045 -0.490 2.006 1.00 97.44 117 VAL A O 1
ATOM 900 N N . VAL A 1 118 ? -0.059 -0.421 4.245 1.00 96.94 118 VAL A N 1
ATOM 901 C CA . VAL A 1 118 ? 1.384 -0.487 4.490 1.00 96.94 118 VAL A CA 1
ATOM 902 C C . VAL A 1 118 ? 1.691 -1.811 5.174 1.00 96.94 118 VAL A C 1
ATOM 904 O O . VAL A 1 118 ? 1.108 -2.114 6.218 1.00 96.94 118 VAL A O 1
ATOM 907 N N . ASN A 1 119 ? 2.583 -2.601 4.585 1.00 94.81 119 ASN A N 1
ATOM 908 C CA . ASN A 1 119 ? 3.135 -3.782 5.234 1.00 94.81 119 ASN A CA 1
ATOM 909 C C . ASN A 1 119 ? 4.269 -3.352 6.175 1.00 94.81 119 ASN A C 1
ATOM 911 O O . ASN A 1 119 ? 5.142 -2.580 5.782 1.00 94.81 119 ASN A O 1
ATOM 915 N N . LEU A 1 120 ? 4.222 -3.804 7.427 1.00 92.12 120 LEU A N 1
ATOM 916 C CA . LEU A 1 120 ? 5.210 -3.509 8.460 1.00 92.12 120 LEU A CA 1
ATOM 917 C C . LEU A 1 120 ? 5.599 -4.805 9.167 1.00 92.12 120 LEU A C 1
ATOM 919 O O . LEU A 1 120 ? 4.738 -5.627 9.474 1.00 92.12 120 LEU A O 1
ATOM 923 N N . HIS A 1 121 ? 6.881 -4.979 9.475 1.00 87.94 121 HIS A N 1
ATOM 924 C CA . HIS A 1 121 ? 7.313 -6.0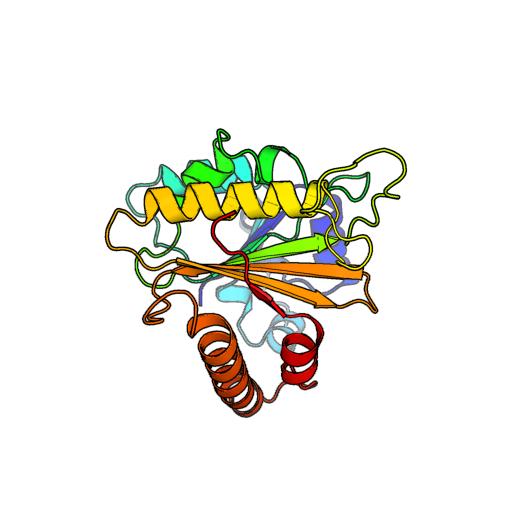62 10.358 1.00 87.94 121 HIS A CA 1
ATOM 925 C C . HIS A 1 121 ? 7.060 -5.665 11.814 1.00 87.94 121 HIS A C 1
ATOM 927 O O . HIS A 1 121 ? 7.241 -4.510 12.200 1.00 87.94 121 HIS A O 1
ATOM 933 N N . ALA A 1 122 ? 6.580 -6.615 12.613 1.00 76.81 122 ALA A N 1
ATOM 934 C CA . ALA A 1 122 ? 6.298 -6.417 14.023 1.00 76.81 122 ALA A CA 1
ATOM 935 C C . ALA A 1 122 ? 7.609 -6.182 14.781 1.00 76.81 122 ALA A C 1
ATOM 937 O O . ALA A 1 122 ? 8.475 -7.052 14.847 1.00 76.81 122 ALA A O 1
ATOM 938 N N . ASP A 1 123 ? 7.743 -5.009 15.387 1.00 72.25 123 ASP A N 1
ATOM 939 C CA . ASP A 1 123 ? 8.874 -4.655 16.226 1.00 72.25 123 ASP A CA 1
ATOM 940 C C . ASP A 1 123 ? 8.597 -5.069 17.675 1.00 72.25 123 ASP A C 1
ATOM 942 O O . ASP A 1 123 ? 7.872 -4.416 18.424 1.00 72.25 123 ASP A O 1
ATOM 946 N N . THR A 1 124 ? 9.213 -6.164 18.122 1.00 55.91 124 THR A N 1
ATOM 947 C CA . THR A 1 124 ? 9.272 -6.485 19.552 1.00 55.91 124 THR A CA 1
ATOM 948 C C . THR A 1 124 ? 10.355 -5.640 20.212 1.00 55.91 124 THR A C 1
ATOM 950 O O . THR A 1 124 ? 11.418 -6.144 20.584 1.00 55.91 124 THR A O 1
ATOM 953 N N . ASP A 1 125 ? 10.119 -4.337 20.350 1.00 51.84 125 ASP A N 1
ATOM 954 C CA . ASP A 1 125 ? 10.960 -3.515 21.213 1.00 51.84 125 ASP A CA 1
ATOM 955 C C . ASP A 1 125 ? 10.898 -4.116 22.624 1.00 51.84 125 ASP A C 1
ATOM 957 O O . ASP A 1 125 ? 9.867 -4.073 23.296 1.00 51.84 125 ASP A O 1
ATOM 961 N N . SER A 1 126 ? 12.002 -4.713 23.084 1.00 42.72 126 SER A N 1
ATOM 962 C CA . SER A 1 126 ? 12.133 -5.183 24.463 1.00 42.72 126 SER A 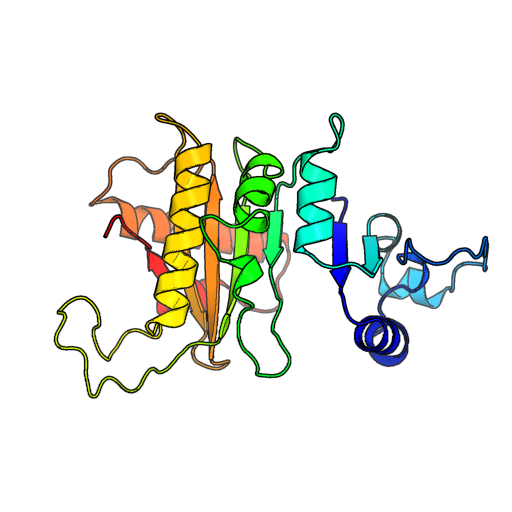CA 1
ATOM 963 C C . SER A 1 126 ? 12.012 -3.981 25.400 1.00 42.72 126 SER A C 1
ATOM 965 O O . SER A 1 126 ? 12.988 -3.270 25.652 1.00 42.72 126 SER A O 1
ATOM 967 N N . LEU A 1 127 ? 10.799 -3.739 25.909 1.00 43.47 127 LEU A N 1
ATOM 968 C CA . LEU A 1 127 ? 10.483 -2.719 26.905 1.00 43.47 127 LEU A CA 1
ATOM 969 C C . LEU A 1 127 ? 11.300 -2.955 28.186 1.00 43.47 127 LEU A C 1
ATOM 971 O O . LEU A 1 127 ? 10.838 -3.557 29.148 1.00 43.47 127 LEU A O 1
ATOM 975 N N . THR A 1 128 ? 12.524 -2.439 28.228 1.00 40.34 128 THR A N 1
ATOM 976 C CA . THR A 1 128 ? 13.313 -2.344 29.467 1.00 40.34 128 THR A CA 1
ATOM 977 C C . THR A 1 128 ? 13.484 -0.905 29.949 1.00 40.34 128 THR A C 1
ATOM 979 O O . THR A 1 128 ? 14.062 -0.695 31.011 1.00 40.34 128 THR A O 1
ATOM 982 N N . LYS A 1 129 ? 12.982 0.112 29.224 1.00 38.50 129 LYS A N 1
ATOM 983 C CA . LYS A 1 129 ? 13.251 1.526 29.571 1.00 38.50 129 LYS A CA 1
ATOM 984 C C . LYS A 1 129 ? 12.097 2.527 29.427 1.00 38.50 129 LYS A C 1
ATOM 986 O O . LYS A 1 129 ? 12.345 3.722 29.563 1.00 38.50 129 LYS A O 1
ATOM 991 N N . CYS A 1 130 ? 10.854 2.122 29.166 1.00 39.12 130 CYS A N 1
ATOM 992 C CA . CYS A 1 130 ? 9.757 3.088 28.996 1.00 39.12 130 CYS A CA 1
ATOM 993 C C . CYS A 1 130 ? 8.597 2.824 29.953 1.00 39.12 130 CYS A C 1
ATOM 995 O O . CYS A 1 130 ? 7.894 1.832 29.839 1.00 39.12 130 CYS A O 1
ATOM 997 N N . THR A 1 131 ? 8.408 3.752 30.890 1.00 40.00 131 THR A N 1
ATOM 998 C CA . THR A 1 131 ? 7.376 3.759 31.937 1.00 40.00 131 THR A CA 1
ATOM 999 C C . THR A 1 131 ? 6.058 4.405 31.493 1.00 40.00 131 THR A C 1
ATOM 1001 O O . THR A 1 131 ? 5.223 4.724 32.337 1.00 40.00 131 THR A O 1
ATOM 1004 N N . SER A 1 132 ? 5.836 4.640 30.193 1.00 45.69 132 SER A N 1
ATOM 1005 C CA . SER A 1 132 ? 4.584 5.263 29.753 1.00 45.69 132 SER A CA 1
ATOM 1006 C C . SER A 1 132 ? 3.456 4.223 29.655 1.00 45.69 132 SER A C 1
ATOM 1008 O O . SER A 1 132 ? 3.646 3.211 28.977 1.00 45.69 132 SER A O 1
ATOM 1010 N N . PRO A 1 133 ? 2.265 4.490 30.218 1.00 45.53 133 PRO A N 1
ATOM 1011 C CA . PRO A 1 133 ? 1.146 3.539 30.274 1.00 45.53 133 PRO A CA 1
ATOM 1012 C C . PRO A 1 133 ? 0.540 3.175 28.902 1.00 45.53 133 PRO A C 1
ATOM 1014 O O . PRO A 1 133 ? -0.273 2.257 28.815 1.00 45.53 133 PRO A O 1
ATOM 1017 N N . LEU A 1 134 ? 0.947 3.868 27.830 1.00 48.00 134 LEU A N 1
ATOM 1018 C CA . LEU A 1 134 ? 0.500 3.639 26.451 1.00 48.00 134 LEU A CA 1
ATOM 1019 C C . LEU A 1 134 ? 1.200 2.459 25.755 1.00 48.00 134 LEU A C 1
ATOM 1021 O O . LEU A 1 134 ? 0.657 1.918 24.799 1.00 48.00 134 LEU A O 1
ATOM 1025 N N . PHE A 1 135 ? 2.372 2.030 26.235 1.00 49.50 135 PHE A N 1
ATOM 1026 C CA . PHE A 1 135 ? 3.075 0.865 25.691 1.00 49.50 135 PHE A CA 1
ATOM 1027 C C . PHE A 1 135 ? 2.832 -0.330 26.607 1.00 49.50 135 PHE A C 1
ATOM 1029 O O . PHE A 1 135 ? 3.609 -0.617 27.516 1.00 49.50 135 PHE A O 1
ATOM 1036 N N . HIS A 1 136 ? 1.705 -1.008 26.400 1.00 41.44 136 HIS A N 1
ATOM 1037 C CA . HIS A 1 136 ? 1.488 -2.302 27.034 1.00 41.44 136 HIS A CA 1
ATOM 1038 C C . HIS A 1 136 ? 2.453 -3.332 26.415 1.00 41.44 136 HIS A C 1
ATOM 1040 O O . HIS A 1 136 ? 2.460 -3.463 25.192 1.00 41.44 136 HIS A O 1
ATOM 1046 N N . PRO A 1 137 ? 3.194 -4.127 27.215 1.00 44.78 137 PRO A N 1
ATOM 1047 C CA . PRO A 1 137 ? 4.113 -5.176 26.735 1.00 44.78 137 PRO A CA 1
ATOM 1048 C C . PRO A 1 137 ? 3.452 -6.318 25.936 1.00 44.78 137 PRO A C 1
ATOM 1050 O O . PRO A 1 137 ? 4.111 -7.293 25.596 1.00 44.78 137 PRO A O 1
ATOM 1053 N N . LEU A 1 138 ? 2.137 -6.238 25.712 1.00 44.00 138 LEU A N 1
ATOM 1054 C CA . LEU A 1 138 ? 1.283 -7.262 25.110 1.00 44.00 138 LEU A CA 1
ATOM 1055 C C . LEU A 1 138 ? 0.775 -6.875 23.713 1.00 44.00 138 LEU A C 1
ATOM 1057 O O . LEU A 1 138 ? 0.053 -7.658 23.099 1.00 44.00 138 LEU A O 1
ATOM 1061 N N . LEU A 1 139 ? 1.095 -5.673 23.220 1.00 52.19 139 LEU A N 1
ATOM 1062 C CA . LEU A 1 139 ? 0.717 -5.264 21.870 1.00 52.19 139 LEU A CA 1
ATOM 1063 C C . LEU A 1 139 ? 1.802 -5.702 20.875 1.00 52.19 139 LEU A C 1
ATOM 1065 O O . LEU A 1 139 ? 2.982 -5.512 21.157 1.00 52.19 139 LEU A O 1
ATOM 1069 N N . PRO A 1 140 ? 1.431 -6.234 19.697 1.00 53.69 140 PRO A N 1
ATOM 1070 C CA . PRO A 1 140 ? 2.391 -6.599 18.653 1.00 53.69 140 PRO A CA 1
ATOM 1071 C C . PRO A 1 140 ? 3.093 -5.383 18.018 1.00 53.69 140 PRO A C 1
ATOM 1073 O O . PRO A 1 140 ? 3.976 -5.568 17.191 1.00 53.69 140 PRO A O 1
ATOM 1076 N N . MET A 1 141 ? 2.696 -4.156 18.377 1.00 65.31 141 MET A N 1
ATOM 1077 C CA . MET A 1 141 ? 3.270 -2.904 17.880 1.00 65.31 141 MET A CA 1
ATOM 1078 C C . MET A 1 141 ? 4.256 -2.325 18.898 1.00 65.31 141 MET A C 1
ATOM 1080 O O . MET A 1 141 ? 3.849 -1.851 19.962 1.00 65.31 141 MET A O 1
ATOM 1084 N N . GLY A 1 142 ? 5.535 -2.317 18.549 1.00 72.75 142 GLY A N 1
ATOM 1085 C CA . GLY A 1 142 ? 6.572 -1.551 19.221 1.00 72.75 142 GLY A CA 1
ATOM 1086 C C . GLY A 1 142 ? 6.565 -0.076 18.813 1.00 72.75 142 GLY A C 1
ATOM 1087 O O . GLY A 1 142 ? 5.618 0.452 18.212 1.00 72.75 142 GLY A O 1
ATOM 1088 N N . ARG A 1 143 ? 7.616 0.648 19.214 1.00 80.31 143 ARG A N 1
ATOM 1089 C CA . ARG A 1 143 ? 7.679 2.106 19.053 1.00 80.31 143 ARG A CA 1
ATOM 1090 C C . ARG A 1 143 ? 7.754 2.513 17.586 1.00 80.31 143 ARG A C 1
ATOM 1092 O O . ARG A 1 143 ? 7.168 3.535 17.229 1.00 80.31 143 ARG A O 1
ATOM 1099 N N . HIS A 1 144 ? 8.504 1.782 16.770 1.00 84.88 144 HIS A N 1
ATOM 1100 C CA . HIS A 1 144 ? 8.718 2.132 15.375 1.00 84.88 144 HIS A CA 1
ATOM 1101 C C . HIS A 1 144 ? 7.414 2.003 14.590 1.00 84.88 144 HIS A C 1
ATOM 1103 O O . HIS A 1 144 ? 6.961 2.987 14.001 1.00 84.88 144 HIS A O 1
ATOM 1109 N N . VAL A 1 145 ? 6.748 0.848 14.670 1.00 87.06 145 VAL A N 1
ATOM 1110 C CA . VAL A 1 145 ? 5.469 0.620 13.977 1.00 87.06 145 VAL A CA 1
ATOM 1111 C C . VAL A 1 145 ? 4.414 1.625 14.435 1.00 87.06 145 VAL A C 1
ATOM 1113 O O . VAL A 1 145 ? 3.681 2.186 13.617 1.00 87.06 145 VAL A O 1
ATOM 1116 N N . TYR A 1 146 ? 4.385 1.936 15.732 1.00 87.12 146 TYR A N 1
ATOM 1117 C CA . TYR A 1 146 ? 3.523 2.982 16.270 1.00 87.12 146 TYR A CA 1
ATOM 1118 C C . TYR A 1 146 ? 3.778 4.362 15.632 1.00 87.12 146 TYR A C 1
ATOM 1120 O O . TYR A 1 146 ? 2.837 5.057 15.240 1.00 87.12 146 TYR A O 1
ATOM 1128 N N . GLN A 1 147 ? 5.043 4.768 15.501 1.00 90.31 147 GLN A N 1
ATOM 1129 C CA . GLN A 1 147 ? 5.409 6.049 14.894 1.00 90.31 147 GLN A CA 1
ATOM 1130 C C . GLN A 1 147 ? 5.040 6.121 13.408 1.00 90.31 147 GLN A C 1
ATOM 1132 O O . GLN A 1 147 ? 4.556 7.164 12.963 1.00 90.31 147 GLN A O 1
ATOM 1137 N N . VAL A 1 148 ? 5.219 5.026 12.663 1.00 92.88 148 VAL A N 1
ATOM 1138 C CA . VAL A 1 148 ? 4.791 4.925 11.259 1.00 92.88 148 VAL A CA 1
ATOM 1139 C C . VAL A 1 148 ? 3.281 5.131 11.156 1.00 92.88 148 VAL A C 1
ATOM 1141 O O . VAL A 1 148 ? 2.822 5.999 10.414 1.00 92.88 148 VAL A O 1
ATOM 1144 N N . CYS A 1 149 ? 2.510 4.401 11.963 1.00 91.88 149 CYS A N 1
ATOM 1145 C CA . CYS A 1 149 ? 1.053 4.500 11.982 1.00 91.88 149 CYS A CA 1
ATOM 1146 C C . CYS A 1 149 ? 0.567 5.920 12.266 1.00 91.88 149 CYS A C 1
ATOM 1148 O O . CYS A 1 149 ? -0.303 6.436 11.562 1.00 91.88 149 CYS A O 1
ATOM 1150 N N . LYS A 1 150 ? 1.161 6.567 13.275 1.00 91.00 150 LYS A N 1
ATOM 1151 C CA . LYS A 1 150 ? 0.835 7.948 13.630 1.00 91.00 150 LYS A CA 1
ATOM 1152 C C . LYS A 1 150 ? 1.109 8.908 12.471 1.00 91.00 150 LYS A C 1
ATOM 1154 O O . LYS A 1 150 ? 0.280 9.772 12.209 1.00 91.00 150 LYS A O 1
ATOM 1159 N N . ALA A 1 151 ? 2.238 8.751 11.778 1.00 94.56 151 ALA A N 1
ATOM 1160 C CA . ALA A 1 151 ? 2.617 9.633 10.677 1.00 94.56 151 ALA A CA 1
ATOM 1161 C C . ALA A 1 151 ? 1.644 9.538 9.492 1.00 94.56 151 ALA A C 1
ATOM 1163 O O . ALA A 1 151 ? 1.179 10.564 9.002 1.00 94.56 151 ALA A O 1
ATOM 1164 N N . TYR A 1 152 ? 1.295 8.318 9.068 1.00 95.19 152 TYR A N 1
ATOM 1165 C CA . TYR A 1 152 ? 0.336 8.108 7.979 1.00 95.19 152 TYR A CA 1
ATOM 1166 C C . TYR A 1 152 ? -1.047 8.648 8.325 1.00 95.19 152 TYR A C 1
ATOM 1168 O O . TYR A 1 152 ? -1.638 9.374 7.527 1.00 95.19 152 TYR A O 1
ATOM 1176 N N . LYS A 1 153 ? -1.549 8.315 9.521 1.00 91.50 153 LYS A N 1
ATOM 1177 C CA . LYS A 1 153 ? -2.851 8.787 9.991 1.00 91.50 153 LYS A CA 1
ATOM 1178 C C . LYS A 1 153 ? -2.908 10.313 9.992 1.00 91.50 153 LYS A C 1
ATOM 1180 O O . LYS A 1 153 ? -3.804 10.872 9.375 1.00 91.50 153 LYS A O 1
ATOM 1185 N N . GLN A 1 154 ? -1.929 10.967 10.623 1.00 91.50 154 GLN A N 1
ATOM 1186 C CA . GLN A 1 154 ? -1.891 12.422 10.745 1.00 91.50 154 GLN A CA 1
ATOM 1187 C C . GLN A 1 154 ? -1.960 13.111 9.374 1.00 91.50 154 GLN A C 1
ATOM 1189 O O . GLN A 1 154 ? -2.828 13.950 9.159 1.00 91.50 154 GLN A O 1
ATOM 1194 N N . VAL A 1 155 ? -1.088 12.735 8.434 1.00 93.19 155 VAL A N 1
ATOM 1195 C CA . VAL A 1 155 ? -1.019 13.404 7.123 1.00 93.19 155 VAL A CA 1
ATOM 1196 C C . VAL A 1 155 ? -2.284 13.158 6.294 1.00 93.19 155 VAL A C 1
ATOM 1198 O O . VAL A 1 155 ? -2.799 14.076 5.657 1.00 93.19 155 VAL A O 1
ATOM 1201 N N . LEU A 1 156 ? -2.811 11.929 6.302 1.00 90.69 156 LEU A N 1
ATOM 1202 C CA . LEU A 1 156 ? -3.992 11.579 5.509 1.00 90.69 156 LEU A CA 1
ATOM 1203 C C . LEU A 1 156 ? -5.292 12.138 6.104 1.00 90.69 156 LEU A C 1
ATOM 1205 O O . LEU A 1 156 ? -6.213 12.446 5.343 1.00 90.69 156 LEU A O 1
ATOM 1209 N N . GLU A 1 157 ? -5.373 12.295 7.427 1.00 88.00 157 GLU A N 1
ATOM 1210 C CA . GLU A 1 157 ? -6.472 12.991 8.107 1.00 88.00 157 GLU A CA 1
ATOM 1211 C C . GLU A 1 157 ? -6.446 14.497 7.838 1.00 88.00 157 GLU A C 1
ATOM 1213 O O . GLU A 1 157 ? -7.483 15.058 7.488 1.00 88.00 157 GLU A O 1
ATOM 1218 N N . GLU A 1 158 ? -5.277 15.140 7.939 1.00 86.25 158 GLU A N 1
ATOM 1219 C CA . GLU A 1 158 ? -5.115 16.573 7.659 1.00 86.25 158 GLU A CA 1
ATOM 1220 C C . GLU A 1 158 ? -5.554 16.928 6.226 1.00 86.25 158 GLU A C 1
ATOM 1222 O O . GLU A 1 158 ? -6.282 17.903 6.026 1.00 86.25 158 GLU A O 1
ATOM 1227 N N . ASP A 1 159 ? -5.184 16.107 5.238 1.00 85.00 159 ASP A N 1
ATOM 1228 C CA . ASP A 1 159 ? -5.561 16.306 3.830 1.00 85.00 159 ASP A CA 1
ATOM 1229 C C . ASP A 1 159 ? -7.055 16.049 3.558 1.00 85.00 159 ASP A C 1
ATOM 1231 O O . ASP A 1 159 ? -7.648 16.664 2.673 1.00 85.00 159 ASP A O 1
ATOM 1235 N N . SER A 1 160 ? -7.705 15.188 4.351 1.00 73.00 160 SER A N 1
ATOM 1236 C CA . SER A 1 160 ? -9.133 14.869 4.179 1.00 73.00 160 SER A CA 1
ATOM 1237 C C . SER A 1 160 ? -10.069 16.010 4.624 1.00 73.00 160 SER A C 1
ATOM 1239 O O . SER A 1 160 ? -11.272 15.973 4.352 1.00 73.00 160 SER A O 1
ATOM 1241 N N . GLY A 1 161 ? -9.531 17.049 5.275 1.00 65.19 161 GLY A N 1
ATOM 1242 C CA . GLY A 1 161 ? -10.258 18.248 5.690 1.00 65.19 161 GLY A CA 1
ATOM 1243 C C . GLY A 1 161 ? -11.263 18.023 6.829 1.00 65.19 161 GLY A C 1
ATOM 1244 O O . GLY A 1 161 ? -11.554 16.904 7.241 1.00 65.19 161 GLY A O 1
ATOM 1245 N N . ALA A 1 162 ? -11.854 19.113 7.332 1.00 55.91 162 ALA A N 1
ATOM 1246 C CA . ALA A 1 162 ? -12.709 19.119 8.531 1.00 55.91 162 ALA A CA 1
ATOM 1247 C C . ALA A 1 162 ? -14.029 18.311 8.427 1.00 55.91 162 ALA A C 1
ATOM 1249 O O . ALA A 1 162 ? -14.782 18.248 9.397 1.00 55.91 162 ALA A O 1
ATOM 1250 N N . GLY A 1 163 ? -14.326 17.712 7.268 1.00 56.56 163 GLY A N 1
ATOM 1251 C CA . GLY A 1 163 ? -15.502 16.865 7.032 1.00 56.56 163 GLY A CA 1
ATOM 1252 C C . GLY A 1 163 ? -15.189 15.476 6.465 1.00 56.56 163 GLY A C 1
ATOM 1253 O O . GLY A 1 163 ? -16.121 14.707 6.230 1.00 56.56 163 GLY A O 1
ATOM 1254 N N . GLY A 1 164 ? -13.914 15.149 6.230 1.00 64.50 164 GLY A N 1
ATOM 1255 C CA . GLY A 1 164 ? -13.501 13.845 5.724 1.00 64.50 164 GLY A CA 1
ATOM 1256 C C . GLY A 1 164 ? -13.460 12.804 6.839 1.00 64.50 164 GLY A C 1
ATOM 1257 O O . GLY A 1 164 ? -12.873 13.031 7.894 1.00 64.50 164 GLY A O 1
ATOM 1258 N N . SER A 1 165 ? -14.086 11.646 6.620 1.00 77.06 165 SER A N 1
ATOM 1259 C CA . SER A 1 165 ? -13.985 10.518 7.547 1.00 77.06 165 SER A CA 1
ATOM 1260 C C . SER A 1 165 ? -12.855 9.597 7.104 1.00 77.06 165 SER A C 1
ATOM 1262 O O . SER A 1 165 ? -12.929 8.996 6.029 1.00 77.06 165 SER A O 1
ATOM 1264 N N . VAL A 1 166 ? -11.810 9.509 7.926 1.00 85.81 166 VAL A N 1
ATOM 1265 C CA . VAL A 1 166 ? -10.696 8.576 7.746 1.00 85.81 166 VAL A CA 1
ATOM 1266 C C . VAL A 1 166 ? -10.789 7.505 8.821 1.00 85.81 166 VAL A C 1
ATOM 1268 O O . VAL A 1 166 ? -10.873 7.806 10.010 1.00 85.81 166 VAL A O 1
ATOM 1271 N N . LEU A 1 167 ? -10.766 6.244 8.405 1.00 89.25 167 LEU A N 1
ATOM 1272 C CA . LEU A 1 167 ? -10.619 5.109 9.303 1.00 89.25 167 LEU A CA 1
ATOM 1273 C C . LEU A 1 167 ? -9.184 4.594 9.198 1.00 89.25 167 LEU A C 1
ATOM 1275 O O . LEU A 1 167 ? -8.723 4.238 8.113 1.00 89.25 167 LEU A O 1
ATOM 1279 N N . SER A 1 168 ? -8.508 4.515 10.344 1.00 90.88 168 SER A N 1
ATOM 1280 C CA . SER A 1 168 ? -7.163 3.952 10.465 1.00 90.88 168 SER A CA 1
ATOM 1281 C C . SER A 1 168 ? -7.174 2.758 11.411 1.00 90.88 168 SER A C 1
ATOM 1283 O O . SER A 1 168 ? -7.579 2.881 12.567 1.00 90.88 168 SER A O 1
ATOM 1285 N N . PHE A 1 169 ? -6.721 1.601 10.948 1.00 91.19 169 PHE A N 1
ATOM 1286 C CA . PHE A 1 169 ? -6.593 0.394 11.763 1.00 91.19 169 PHE A CA 1
ATOM 1287 C C . PHE A 1 169 ? -5.372 -0.413 11.331 1.00 91.19 169 PHE A C 1
ATOM 1289 O O . PHE A 1 169 ? -4.860 -0.240 10.229 1.00 91.19 169 PHE A O 1
ATOM 1296 N N . SER A 1 170 ? -4.906 -1.311 12.188 1.00 91.50 170 SER A N 1
ATOM 1297 C CA . SER A 1 170 ? -3.909 -2.310 11.834 1.00 91.50 170 SER A CA 1
ATOM 1298 C C . SER A 1 170 ? -4.452 -3.721 12.022 1.00 91.50 170 SER A C 1
ATOM 1300 O O . SER A 1 170 ? -5.367 -3.961 12.814 1.00 91.50 170 SER A O 1
ATOM 1302 N N . VAL A 1 171 ? -3.905 -4.661 11.255 1.00 90.31 171 VAL A N 1
ATOM 1303 C CA . VAL A 1 171 ? -4.184 -6.092 11.372 1.00 90.31 171 VAL A CA 1
ATOM 1304 C C . VAL A 1 171 ? -2.862 -6.819 11.530 1.00 90.31 171 VAL A C 1
ATOM 1306 O O . VAL A 1 171 ? -2.032 -6.814 10.624 1.00 90.31 171 VAL A O 1
ATOM 1309 N N . SER A 1 172 ? -2.653 -7.435 12.689 1.00 88.19 172 SER A N 1
ATOM 1310 C CA . SER A 1 172 ? -1.472 -8.259 12.935 1.00 88.19 172 SER A CA 1
ATOM 1311 C C . SER A 1 172 ? -1.683 -9.694 12.454 1.00 88.19 172 SER A C 1
ATOM 1313 O O . SER A 1 172 ? -2.737 -10.295 12.675 1.00 88.19 172 SER A O 1
ATOM 1315 N N . SER A 1 173 ? -0.645 -10.262 11.846 1.00 83.62 173 SER A N 1
ATOM 1316 C CA . SER A 1 173 ? -0.516 -11.684 11.554 1.00 83.62 173 SER A CA 1
ATOM 1317 C C . SER A 1 173 ? 0.681 -12.245 12.334 1.00 83.62 173 SER A C 1
ATOM 1319 O O . SER A 1 173 ? 1.806 -12.253 11.825 1.00 83.62 173 SER A O 1
ATOM 1321 N N . PRO A 1 174 ? 0.472 -12.708 13.585 1.00 73.19 174 PRO A N 1
ATOM 1322 C CA . PRO A 1 174 ? 1.565 -13.068 14.492 1.00 73.19 174 PRO A CA 1
ATOM 1323 C C . PRO A 1 174 ? 2.487 -14.167 13.956 1.00 73.19 174 PRO A C 1
ATOM 1325 O O . PRO A 1 174 ? 3.683 -14.159 14.226 1.00 73.19 174 PRO A O 1
ATOM 1328 N N . TRP A 1 175 ? 1.941 -15.098 13.171 1.00 74.50 175 TRP A N 1
ATOM 1329 C CA . TRP A 1 175 ? 2.673 -16.250 12.633 1.00 74.50 175 TRP A CA 1
ATOM 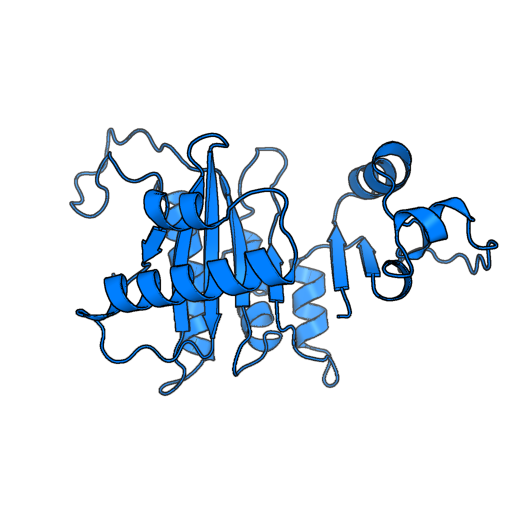1330 C C . TRP A 1 175 ? 3.761 -15.876 11.630 1.00 74.50 175 TRP A C 1
ATOM 1332 O O . TRP A 1 175 ? 4.732 -16.610 11.490 1.00 74.50 175 TRP A O 1
ATOM 1342 N N . VAL A 1 176 ? 3.583 -14.753 10.937 1.00 78.50 176 VAL A N 1
ATOM 1343 C CA . VAL A 1 176 ? 4.546 -14.227 9.961 1.00 78.50 176 VAL A CA 1
ATOM 1344 C C . VAL A 1 176 ? 5.187 -12.930 10.445 1.00 78.50 176 VAL A C 1
ATOM 1346 O O . VAL A 1 176 ? 5.890 -12.298 9.679 1.00 78.50 176 VAL A O 1
ATOM 1349 N N . GLN A 1 177 ? 4.938 -12.535 11.701 1.00 82.69 177 GLN A N 1
ATOM 1350 C CA . GLN A 1 177 ? 5.449 -11.302 12.306 1.00 82.69 177 GLN A CA 1
ATOM 1351 C C . GLN A 1 177 ? 5.162 -10.035 11.481 1.00 82.69 177 GLN A C 1
ATOM 1353 O O . GLN A 1 177 ? 5.927 -9.081 11.540 1.00 82.69 177 GLN A O 1
ATOM 1358 N N . ASN A 1 178 ? 4.021 -9.985 10.783 1.00 87.44 178 ASN A N 1
ATOM 1359 C CA . ASN A 1 178 ? 3.631 -8.822 9.982 1.00 87.44 178 ASN A CA 1
ATOM 1360 C C . ASN A 1 178 ? 2.447 -8.078 10.590 1.00 87.44 178 ASN A C 1
ATOM 1362 O O . ASN A 1 178 ? 1.580 -8.646 11.264 1.00 87.44 178 ASN A O 1
ATOM 1366 N N . ILE A 1 179 ? 2.399 -6.786 10.306 1.00 90.75 179 ILE A N 1
ATOM 1367 C CA . ILE A 1 179 ? 1.329 -5.862 10.639 1.00 90.75 179 ILE A CA 1
ATOM 1368 C C . ILE A 1 179 ? 0.963 -5.124 9.360 1.00 90.75 179 ILE A C 1
ATOM 1370 O O . ILE A 1 179 ? 1.778 -4.415 8.782 1.00 90.75 179 ILE A O 1
ATOM 1374 N N . SER A 1 180 ? -0.287 -5.259 8.934 1.00 93.00 180 SER A N 1
ATOM 1375 C CA . SER A 1 180 ? -0.838 -4.447 7.855 1.00 93.00 180 SER A CA 1
ATOM 1376 C C . SER A 1 180 ? -1.509 -3.223 8.459 1.00 93.00 180 SER A C 1
ATOM 1378 O O . SER A 1 180 ? -2.546 -3.346 9.110 1.00 93.00 180 SER A O 1
ATOM 1380 N N . LEU A 1 181 ? -0.918 -2.050 8.267 1.00 94.75 181 LEU A N 1
ATOM 1381 C CA . LEU A 1 181 ? -1.542 -0.766 8.573 1.00 94.75 181 LEU A CA 1
ATOM 1382 C C . LEU A 1 181 ? -2.455 -0.374 7.409 1.00 94.75 181 LEU A C 1
ATOM 1384 O O . LEU A 1 181 ? -2.027 -0.387 6.260 1.00 94.75 181 LEU A O 1
ATOM 1388 N N . VAL A 1 182 ? -3.694 0.004 7.704 1.00 94.75 182 VAL A N 1
ATOM 1389 C CA . VAL A 1 182 ? -4.696 0.427 6.724 1.00 94.75 182 VAL A CA 1
ATOM 1390 C C . VAL A 1 182 ? -5.214 1.810 7.094 1.00 94.75 182 VAL A C 1
ATOM 1392 O O . VAL A 1 182 ? -5.662 2.023 8.221 1.00 94.75 182 VAL A O 1
ATOM 1395 N N . ILE A 1 183 ? -5.188 2.735 6.135 1.00 93.94 183 ILE A N 1
ATOM 1396 C CA . ILE A 1 183 ? -5.807 4.059 6.236 1.00 93.94 183 ILE A CA 1
ATOM 1397 C C . ILE A 1 183 ? -6.748 4.215 5.052 1.00 93.94 183 ILE A C 1
ATOM 1399 O O . ILE A 1 183 ? -6.304 4.185 3.907 1.00 93.94 183 ILE A O 1
ATOM 1403 N N . CYS A 1 184 ? -8.041 4.372 5.316 1.00 91.88 184 CYS A N 1
ATOM 1404 C CA . CYS A 1 184 ? -9.066 4.464 4.281 1.00 91.88 184 CYS A CA 1
ATOM 1405 C C . CYS A 1 184 ? -9.937 5.708 4.454 1.00 91.88 184 CYS A C 1
ATOM 1407 O O . CYS A 1 184 ? -10.376 6.033 5.560 1.00 91.88 184 CYS A O 1
ATOM 1409 N N . ARG A 1 185 ? -10.188 6.400 3.340 1.00 90.44 185 ARG A N 1
ATOM 1410 C CA . ARG A 1 185 ? -11.123 7.528 3.252 1.00 90.44 185 ARG A CA 1
ATOM 1411 C C . ARG A 1 185 ? -12.551 7.036 3.017 1.00 90.44 185 ARG A C 1
ATOM 1413 O O . ARG A 1 185 ? -12.769 5.954 2.476 1.00 90.44 185 ARG A O 1
ATOM 1420 N N . GLY A 1 186 ? -13.524 7.839 3.441 1.00 83.50 186 GLY A N 1
ATOM 1421 C CA . GLY A 1 186 ? -14.946 7.614 3.163 1.00 83.50 186 GLY A CA 1
ATOM 1422 C C . GLY A 1 186 ? -15.604 6.520 3.990 1.00 83.50 186 GLY A C 1
ATOM 1423 O O . GLY A 1 186 ? -16.746 6.143 3.708 1.00 83.50 186 GLY A O 1
ATOM 1424 N N . PHE A 1 187 ? -14.930 6.016 5.025 1.00 79.88 187 PHE A N 1
ATOM 1425 C CA . PHE A 1 187 ? -15.511 5.018 5.909 1.00 79.88 187 PHE A CA 1
ATOM 1426 C C . PHE A 1 187 ? -16.542 5.675 6.836 1.00 79.88 187 PHE A C 1
ATOM 1428 O O . PHE A 1 187 ? -16.209 6.262 7.859 1.00 79.88 187 PHE A O 1
ATOM 1435 N N . LYS A 1 188 ? -17.825 5.600 6.472 1.00 68.75 188 LYS A N 1
ATOM 1436 C CA . LYS A 1 188 ? -18.926 6.240 7.208 1.00 68.75 188 LYS A CA 1
ATOM 1437 C C . LYS A 1 188 ? -19.244 5.491 8.502 1.00 68.75 188 LYS A C 1
ATOM 1439 O O . LYS A 1 188 ? -20.198 4.719 8.547 1.00 68.75 188 LYS A O 1
ATOM 1444 N N . ALA A 1 189 ? -18.476 5.733 9.558 1.00 59.09 189 ALA A N 1
ATOM 1445 C CA . ALA A 1 189 ? -18.781 5.202 10.880 1.00 59.09 189 ALA A CA 1
ATOM 1446 C C . ALA A 1 189 ? -19.234 6.318 11.829 1.00 59.09 189 ALA A C 1
ATOM 1448 O O . ALA A 1 189 ? -18.524 7.295 12.064 1.00 59.09 189 ALA A O 1
ATOM 1449 N N . THR A 1 190 ? -20.455 6.203 12.343 1.00 49.62 190 THR A N 1
ATOM 1450 C CA . THR A 1 190 ? -21.079 7.200 13.219 1.00 49.62 190 THR A CA 1
ATOM 1451 C C . THR A 1 190 ? -20.582 7.057 14.663 1.00 49.62 190 THR A C 1
ATOM 1453 O O . THR A 1 190 ? -20.846 6.041 15.295 1.00 49.62 190 THR A O 1
ATOM 1456 N N . THR A 1 191 ? -19.931 8.110 15.184 1.00 50.59 191 THR A N 1
ATOM 1457 C CA . THR A 1 191 ? -19.531 8.378 16.594 1.00 50.59 191 THR A CA 1
ATOM 1458 C C . THR A 1 191 ? -18.564 7.395 17.286 1.00 50.59 191 THR A C 1
ATOM 1460 O O . THR A 1 191 ? -18.704 6.186 17.214 1.00 50.59 191 THR A O 1
ATOM 1463 N N . MET A 1 192 ? -17.567 7.948 17.995 1.00 53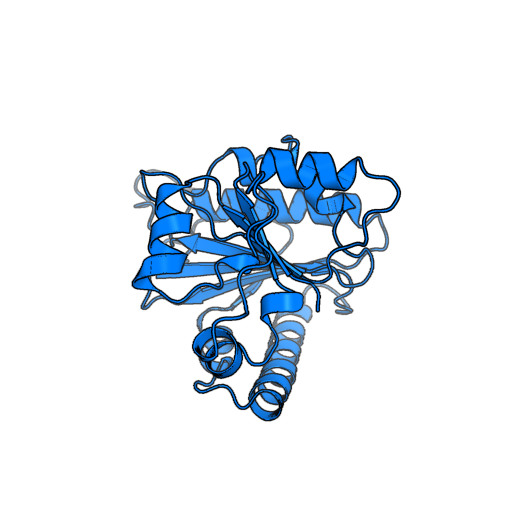.84 192 MET A N 1
ATOM 1464 C CA . MET A 1 192 ? -16.230 7.359 18.212 1.00 53.84 192 MET A CA 1
ATOM 1465 C C . MET A 1 192 ? -16.079 6.211 19.230 1.00 53.84 192 MET A C 1
ATOM 1467 O O . MET A 1 192 ? -15.143 5.434 19.094 1.00 53.84 192 MET A O 1
ATOM 1471 N N . THR A 1 193 ? -16.959 6.025 20.215 1.00 48.34 193 THR A N 1
ATOM 1472 C CA . THR A 1 193 ? -16.747 5.009 21.278 1.00 48.34 193 THR A CA 1
ATOM 1473 C C . THR A 1 193 ? -17.587 3.739 21.125 1.00 48.34 193 THR A C 1
ATOM 1475 O O . THR A 1 193 ? -17.129 2.659 21.487 1.00 48.34 193 THR A O 1
ATOM 1478 N N . GLU A 1 194 ? -18.760 3.817 20.492 1.00 51.56 194 GLU A N 1
ATOM 1479 C CA . GLU A 1 194 ? -19.543 2.645 20.046 1.00 51.56 194 GLU A CA 1
ATOM 1480 C C . GLU A 1 194 ? -19.005 2.070 18.712 1.00 51.56 194 GLU A C 1
ATOM 1482 O O . GLU A 1 194 ? -19.484 1.058 18.196 1.00 51.56 194 GLU A O 1
ATOM 1487 N N . ASN A 1 195 ? -17.951 2.701 18.179 1.00 68.94 195 ASN A N 1
ATOM 1488 C CA . ASN A 1 195 ? -17.471 2.547 16.815 1.00 68.94 195 ASN A CA 1
ATOM 1489 C C . ASN A 1 195 ? -16.645 1.283 16.577 1.00 68.94 195 ASN A C 1
ATOM 1491 O O . ASN A 1 195 ? -16.793 0.646 15.544 1.00 68.94 195 ASN A O 1
ATOM 1495 N N . ARG A 1 196 ? -15.772 0.879 17.511 1.00 80.75 196 ARG A N 1
ATOM 1496 C CA . ARG A 1 196 ? -14.799 -0.201 17.248 1.00 80.75 196 ARG A CA 1
ATOM 1497 C C . ARG A 1 196 ? -15.474 -1.522 16.881 1.00 80.75 196 ARG A C 1
ATOM 1499 O O . ARG A 1 196 ? -15.097 -2.149 15.895 1.00 80.75 196 ARG A O 1
ATOM 1506 N N . SER A 1 197 ? -16.460 -1.943 17.670 1.00 83.56 197 SER A N 1
ATOM 1507 C CA . SER A 1 197 ? -17.201 -3.184 17.417 1.00 83.56 197 SER A CA 1
ATOM 1508 C C . SER A 1 197 ? -18.031 -3.085 16.138 1.00 83.56 197 SER A C 1
ATOM 1510 O O . SER A 1 197 ? -18.117 -4.058 15.397 1.00 83.56 197 SER A O 1
ATOM 1512 N N . LEU A 1 198 ? -18.604 -1.912 15.850 1.00 84.62 198 LEU A N 1
ATOM 1513 C CA . LEU A 1 198 ? -19.363 -1.661 14.627 1.00 84.62 198 LEU A CA 1
ATOM 1514 C C . LEU A 1 198 ? -18.465 -1.694 13.382 1.00 84.62 198 LEU A C 1
ATOM 1516 O O . LEU A 1 198 ? -18.795 -2.384 12.421 1.00 84.62 198 LEU A O 1
ATOM 1520 N N . ILE A 1 199 ? -17.316 -1.013 13.416 1.00 87.00 199 ILE A N 1
ATOM 1521 C CA . ILE A 1 199 ? -16.270 -1.050 12.386 1.00 87.00 199 ILE A CA 1
ATOM 1522 C C . ILE A 1 199 ? -15.836 -2.492 12.163 1.00 87.00 199 ILE A C 1
ATOM 1524 O O . ILE A 1 199 ? -15.886 -2.969 11.034 1.00 87.00 199 ILE A O 1
ATOM 1528 N N . LEU A 1 200 ? -15.463 -3.208 13.228 1.00 88.94 200 LEU A N 1
ATOM 1529 C CA . LEU A 1 200 ? -15.011 -4.590 13.118 1.00 88.94 200 LEU A CA 1
ATOM 1530 C C . LEU A 1 200 ? -16.101 -5.482 12.515 1.00 88.94 200 LEU A C 1
ATOM 1532 O O . LEU A 1 200 ? -15.824 -6.205 11.569 1.00 88.94 200 LEU A O 1
ATOM 1536 N N . ASN A 1 201 ? -17.345 -5.401 12.991 1.00 88.94 201 ASN A N 1
ATOM 1537 C CA . ASN A 1 201 ? -18.457 -6.173 12.427 1.00 88.94 201 ASN A CA 1
ATOM 1538 C C . ASN A 1 201 ? -18.714 -5.829 10.953 1.00 88.94 201 ASN A C 1
ATOM 1540 O O . ASN A 1 201 ? -18.988 -6.726 10.158 1.00 88.94 201 ASN A O 1
ATOM 1544 N N . THR A 1 202 ? -18.578 -4.556 10.580 1.00 89.00 202 THR A N 1
ATOM 1545 C CA . THR A 1 202 ? -18.700 -4.101 9.189 1.00 89.00 202 THR A CA 1
ATOM 1546 C C . THR A 1 202 ? -17.584 -4.692 8.328 1.00 89.00 202 THR A C 1
ATOM 1548 O O . THR A 1 202 ? -17.861 -5.251 7.272 1.00 89.00 202 THR A O 1
ATOM 1551 N N . LEU A 1 203 ? -16.333 -4.654 8.799 1.00 89.56 203 LEU A N 1
ATOM 1552 C CA . LEU A 1 203 ? -15.189 -5.270 8.122 1.00 89.56 203 LEU A CA 1
ATOM 1553 C C . LEU A 1 203 ? -15.345 -6.791 8.002 1.00 89.56 203 LEU A C 1
ATOM 1555 O O . LEU A 1 203 ? -15.065 -7.340 6.944 1.00 89.56 203 LEU A O 1
ATOM 1559 N N . LEU A 1 204 ? -15.821 -7.473 9.048 1.00 90.88 204 LEU A N 1
ATOM 1560 C CA . LEU A 1 204 ? -16.068 -8.919 9.027 1.00 90.88 204 LEU A CA 1
ATOM 1561 C C . LEU A 1 204 ? -17.161 -9.290 8.014 1.00 90.88 204 LEU A C 1
ATOM 1563 O O . LEU A 1 204 ? -16.986 -10.252 7.270 1.00 90.88 204 LEU A O 1
ATOM 1567 N N . SER A 1 205 ? -18.254 -8.520 7.960 1.00 89.12 205 SER A N 1
ATOM 1568 C CA . SER A 1 205 ? -19.324 -8.703 6.972 1.00 89.12 205 SER A CA 1
ATOM 1569 C C . SER A 1 205 ? -18.798 -8.513 5.549 1.00 89.12 205 SER A C 1
ATOM 1571 O O . SER A 1 205 ? -18.920 -9.414 4.725 1.00 89.12 205 SER A O 1
ATOM 1573 N N . SER A 1 206 ? -18.148 -7.378 5.277 1.00 88.44 206 SER A N 1
ATOM 1574 C CA . SER A 1 206 ? -17.599 -7.076 3.953 1.00 88.44 206 SER A CA 1
ATOM 1575 C C . SER A 1 206 ? -16.509 -8.068 3.534 1.00 88.44 206 SER A C 1
ATOM 1577 O O . SER A 1 206 ? -16.437 -8.440 2.367 1.00 88.44 206 SER A O 1
ATOM 1579 N N . SER A 1 207 ? -15.676 -8.540 4.471 1.00 89.25 207 SER A N 1
ATOM 1580 C CA . SER A 1 207 ? -14.665 -9.574 4.206 1.00 89.25 207 SER A CA 1
ATOM 1581 C C . SER A 1 207 ? -15.311 -10.864 3.721 1.00 89.25 207 SER A C 1
ATOM 1583 O O . SER A 1 207 ? -14.832 -11.454 2.759 1.00 89.25 207 SER A O 1
ATOM 1585 N N . GLN A 1 208 ? -16.416 -11.287 4.341 1.00 88.31 208 GLN A N 1
ATOM 1586 C CA . GLN A 1 208 ? -17.122 -12.499 3.933 1.00 88.31 208 GLN A CA 1
ATOM 1587 C C . GLN A 1 208 ? -17.676 -12.383 2.505 1.00 88.31 208 GLN A C 1
ATOM 1589 O O . GLN A 1 208 ? -17.593 -13.345 1.736 1.00 88.31 208 GLN A O 1
ATOM 1594 N N . ASP A 1 209 ? -18.201 -11.212 2.138 1.00 88.62 209 ASP A N 1
ATOM 1595 C CA . ASP A 1 209 ? -18.695 -10.941 0.785 1.00 88.62 209 ASP A CA 1
ATOM 1596 C C . ASP A 1 209 ? -17.557 -10.969 -0.247 1.00 88.62 209 ASP A C 1
ATOM 1598 O O . ASP A 1 209 ? -17.683 -11.609 -1.293 1.00 88.62 209 ASP A O 1
ATOM 1602 N N . VAL A 1 210 ? -16.419 -10.337 0.065 1.00 87.75 210 VAL A N 1
ATOM 1603 C CA . VAL A 1 210 ? -15.222 -10.328 -0.793 1.00 87.75 210 VAL A CA 1
ATOM 1604 C C . VAL A 1 210 ? -14.633 -11.731 -0.946 1.00 87.75 210 VAL A C 1
ATOM 1606 O O . VAL A 1 210 ? -14.308 -12.134 -2.062 1.00 87.75 210 VAL A O 1
ATOM 1609 N N . GLU A 1 211 ? -14.534 -12.500 0.140 1.00 88.44 211 GLU A N 1
ATOM 1610 C CA . GLU A 1 211 ? -14.063 -13.891 0.127 1.00 88.44 211 GLU A CA 1
ATOM 1611 C C . GLU A 1 211 ? -14.918 -14.761 -0.799 1.00 88.44 211 GLU A C 1
ATOM 1613 O O . GLU A 1 211 ? -14.381 -15.488 -1.639 1.00 88.44 211 GLU A O 1
ATOM 1618 N N . ASN A 1 212 ? -16.245 -14.645 -0.692 1.00 87.50 212 ASN A N 1
ATOM 1619 C CA . ASN A 1 212 ? -17.189 -15.393 -1.519 1.00 87.50 212 ASN A CA 1
ATOM 1620 C C . ASN A 1 212 ? -17.120 -14.974 -2.994 1.00 87.50 212 ASN A C 1
ATOM 1622 O O . ASN A 1 212 ? -17.157 -15.828 -3.883 1.00 87.50 212 ASN A O 1
ATOM 1626 N N . LEU A 1 213 ? -17.007 -13.668 -3.258 1.00 91.00 213 LEU A N 1
ATOM 1627 C CA . LEU A 1 213 ? -16.941 -13.116 -4.609 1.00 91.00 213 LEU A CA 1
ATOM 1628 C C . LEU A 1 213 ? -15.643 -13.508 -5.326 1.00 91.00 213 LEU A C 1
ATOM 1630 O O . LEU A 1 213 ? -15.681 -13.932 -6.481 1.00 91.00 213 LEU A O 1
ATOM 1634 N N . LEU A 1 214 ? -14.503 -13.368 -4.646 1.00 86.69 214 LEU A N 1
ATOM 1635 C CA . LEU A 1 214 ? -13.177 -13.635 -5.209 1.00 86.69 214 LEU A CA 1
ATOM 1636 C C . LEU A 1 214 ? -12.763 -15.107 -5.104 1.00 86.69 214 LEU A C 1
ATOM 1638 O O . LEU A 1 214 ? -11.755 -15.487 -5.697 1.00 86.69 214 LEU A O 1
ATOM 1642 N N . LYS A 1 215 ? -13.533 -15.934 -4.382 1.00 88.25 215 LYS A N 1
ATOM 1643 C CA . LYS A 1 215 ? -13.222 -17.344 -4.096 1.00 88.25 215 LYS A CA 1
ATOM 1644 C C . LYS A 1 215 ? -11.812 -17.495 -3.524 1.00 88.25 215 LYS A C 1
ATOM 1646 O O . LYS A 1 215 ? -11.014 -18.295 -4.017 1.00 88.25 215 LYS A O 1
ATOM 1651 N N . LEU A 1 216 ? -11.496 -16.675 -2.520 1.00 82.75 216 LEU A N 1
ATOM 1652 C CA . LEU A 1 216 ? -10.163 -16.658 -1.927 1.00 82.75 216 LEU A CA 1
ATOM 1653 C C . LEU A 1 216 ? -9.813 -18.041 -1.353 1.00 82.75 216 LEU A C 1
ATOM 1655 O O . LEU A 1 216 ? -10.674 -18.704 -0.772 1.00 82.75 216 LEU A O 1
ATOM 1659 N N . PRO A 1 217 ? -8.554 -18.488 -1.491 1.00 81.88 217 PRO A N 1
ATOM 1660 C CA . PRO A 1 217 ? -8.143 -19.822 -1.056 1.00 81.88 217 PRO A CA 1
ATOM 1661 C C . PRO A 1 217 ? -8.137 -19.986 0.471 1.00 81.88 217 PRO A C 1
ATOM 1663 O O . PRO A 1 217 ? -8.123 -21.114 0.961 1.00 81.88 217 PRO A O 1
ATOM 1666 N N . PHE A 1 218 ? -8.156 -18.879 1.223 1.00 80.69 218 PHE A N 1
ATOM 1667 C CA . PHE A 1 218 ? -8.120 -18.866 2.682 1.00 80.69 218 PHE A CA 1
ATOM 1668 C C . PHE A 1 218 ? -9.071 -17.798 3.241 1.00 80.69 218 PHE A C 1
ATOM 1670 O O . PHE A 1 218 ? -9.194 -16.729 2.639 1.00 80.69 218 PHE A O 1
ATOM 1677 N N . PRO A 1 219 ? -9.709 -18.051 4.399 1.00 80.81 219 PRO A N 1
ATOM 1678 C CA . PRO A 1 219 ? -10.609 -17.090 5.022 1.00 80.81 219 PRO A CA 1
ATOM 1679 C C . PRO A 1 219 ? -9.826 -15.942 5.680 1.00 80.81 219 PRO A C 1
ATOM 1681 O O . PRO A 1 219 ? -9.075 -16.148 6.637 1.00 80.81 219 PRO A O 1
ATOM 1684 N N . CYS A 1 220 ? -10.038 -14.713 5.212 1.00 79.88 220 CYS A N 1
ATOM 1685 C CA . CYS A 1 220 ? -9.442 -13.494 5.765 1.00 79.88 220 CYS A CA 1
ATOM 1686 C C . CYS A 1 220 ? -10.026 -13.141 7.144 1.00 79.88 220 CYS A C 1
ATOM 1688 O O . CYS A 1 220 ? -9.354 -12.517 7.972 1.00 79.88 220 CYS A O 1
ATOM 1690 N N . ILE A 1 221 ? -11.248 -13.603 7.430 1.00 84.06 221 ILE A N 1
ATOM 1691 C CA . ILE A 1 221 ? -11.985 -13.321 8.667 1.00 84.06 221 ILE A CA 1
ATOM 1692 C C . ILE A 1 221 ? -11.197 -13.633 9.951 1.00 84.06 221 ILE A C 1
ATOM 1694 O O . ILE A 1 221 ? -11.365 -12.955 10.966 1.00 84.06 221 ILE A O 1
ATOM 1698 N N . GLN A 1 222 ? -10.333 -14.654 9.933 1.00 82.38 222 GLN A N 1
ATOM 1699 C CA . GLN A 1 222 ? -9.558 -15.054 11.111 1.00 82.38 222 GLN A CA 1
ATOM 1700 C C . GLN A 1 222 ? -8.494 -14.014 11.476 1.00 82.38 222 GLN A C 1
ATOM 1702 O O . GLN A 1 222 ? -8.278 -13.752 12.661 1.00 82.38 222 GLN A O 1
ATOM 1707 N N . TYR A 1 223 ? -7.879 -13.380 10.474 1.00 83.00 223 TYR A N 1
ATOM 1708 C CA . TYR A 1 223 ? -6.886 -12.329 10.685 1.00 83.00 223 TYR A CA 1
ATOM 1709 C C . TYR A 1 223 ? -7.536 -11.075 11.270 1.00 83.00 223 TYR A C 1
ATOM 1711 O O . TYR A 1 223 ? -7.023 -10.512 12.233 1.00 83.00 223 TYR A O 1
ATOM 1719 N N . LEU A 1 224 ? -8.719 -10.695 10.778 1.00 84.88 224 LEU A N 1
ATOM 1720 C CA . LEU A 1 224 ? -9.473 -9.569 11.335 1.00 84.88 224 LEU A CA 1
ATOM 1721 C C . LEU A 1 224 ? -9.912 -9.825 12.783 1.00 84.88 224 LEU A C 1
ATOM 1723 O O . LEU A 1 224 ? -9.752 -8.956 13.632 1.00 84.88 224 LEU A O 1
ATOM 1727 N N . LYS A 1 225 ? -10.421 -11.022 13.103 1.00 85.12 225 LYS A N 1
ATOM 1728 C CA . LYS A 1 225 ? -10.880 -11.344 14.469 1.00 85.12 225 LYS A CA 1
ATOM 1729 C C . LYS A 1 225 ? -9.768 -11.272 15.514 1.00 85.12 225 LYS A C 1
ATOM 1731 O O . LYS A 1 225 ? -10.021 -10.828 16.629 1.00 85.12 225 LYS A O 1
ATOM 1736 N N . ASN A 1 226 ? -8.567 -11.720 15.157 1.00 81.50 226 ASN A N 1
ATOM 1737 C CA . ASN A 1 226 ? -7.477 -11.899 16.116 1.00 81.50 226 ASN A CA 1
ATOM 1738 C C . ASN A 1 226 ? -6.446 -10.764 16.084 1.00 81.50 226 ASN A C 1
ATOM 1740 O O . ASN A 1 226 ? -5.764 -10.538 17.079 1.00 81.50 226 ASN A O 1
ATOM 1744 N N . GLY A 1 227 ? -6.310 -10.075 14.950 1.00 83.69 227 GLY A N 1
ATOM 1745 C CA . GLY A 1 227 ? -5.244 -9.106 14.709 1.00 83.69 227 GLY A CA 1
ATOM 1746 C C . GLY A 1 227 ? -5.691 -7.649 14.665 1.00 83.69 227 GLY A C 1
ATOM 1747 O O . GLY A 1 227 ? -4.827 -6.782 14.578 1.00 83.69 227 GLY A O 1
ATOM 1748 N N . PHE A 1 228 ? -6.998 -7.363 14.691 1.00 88.19 228 PHE A N 1
ATOM 1749 C CA . PHE A 1 228 ? -7.518 -6.010 14.493 1.00 88.19 228 PHE A CA 1
ATOM 1750 C C . PHE A 1 228 ? -7.249 -5.076 15.679 1.00 88.19 228 PHE A C 1
ATOM 1752 O O . PHE A 1 228 ? -7.692 -5.314 16.811 1.00 88.19 228 PHE A O 1
ATOM 1759 N N . LEU A 1 229 ? -6.625 -3.938 15.383 1.00 88.00 229 LEU A N 1
ATOM 1760 C CA . LEU A 1 229 ? -6.428 -2.825 16.299 1.00 88.00 229 LEU A CA 1
ATOM 1761 C C . LEU A 1 229 ? -6.841 -1.514 15.627 1.00 88.00 229 LEU A C 1
ATOM 1763 O O . LEU A 1 229 ? -6.277 -1.116 14.614 1.00 88.00 229 LEU A O 1
ATOM 1767 N N . LEU A 1 230 ? -7.810 -0.818 16.216 1.00 87.44 230 LEU A N 1
ATOM 1768 C CA . LEU A 1 230 ? -8.183 0.524 15.780 1.00 87.44 230 LEU A CA 1
ATOM 1769 C C . LEU A 1 230 ? -7.111 1.528 16.224 1.00 87.44 230 LEU A C 1
ATOM 1771 O O . LEU A 1 230 ? -6.665 1.487 17.372 1.00 87.44 230 LEU A O 1
ATOM 1775 N N . ILE A 1 231 ? -6.701 2.419 15.322 1.00 84.50 231 ILE A N 1
ATOM 1776 C CA . ILE A 1 231 ? -5.722 3.469 15.610 1.00 84.50 231 ILE A CA 1
ATOM 1777 C C . ILE A 1 231 ? -6.512 4.732 15.936 1.00 84.50 231 ILE A C 1
ATOM 1779 O O . ILE A 1 231 ? -6.781 5.557 15.064 1.00 84.50 231 ILE A O 1
ATOM 1783 N N . ASP A 1 232 ? -6.944 4.854 17.191 1.00 69.50 232 ASP A N 1
ATOM 1784 C CA . ASP A 1 232 ? -7.730 5.993 17.679 1.00 69.50 232 ASP A CA 1
ATOM 1785 C C . ASP A 1 232 ? -6.889 7.273 17.817 1.00 69.50 232 ASP A C 1
ATOM 1787 O O . ASP A 1 232 ? -5.671 7.278 17.613 1.00 69.50 232 ASP A O 1
ATOM 1791 N N . SER A 1 233 ? -7.547 8.413 18.056 1.00 48.66 233 SER A N 1
ATOM 1792 C CA . SER A 1 233 ? -6.861 9.639 18.479 1.00 48.66 233 SER A CA 1
ATOM 1793 C C . SER A 1 233 ? -6.197 9.375 19.832 1.00 48.66 233 SER A C 1
ATOM 1795 O O . SER A 1 233 ? -6.890 9.257 20.844 1.00 48.66 233 SER A O 1
ATOM 1797 N N . LEU A 1 234 ? -4.875 9.230 19.821 1.00 41.06 234 LEU A N 1
ATOM 1798 C CA . LEU A 1 234 ? -4.024 9.224 21.010 1.00 41.06 234 LEU A CA 1
ATOM 1799 C C . LEU A 1 234 ? -3.639 10.647 21.397 1.00 41.06 234 LEU A C 1
ATOM 1801 O O . LEU A 1 234 ? -3.250 11.408 20.480 1.00 41.06 234 LEU A O 1
#

Organism: NCBI:txid210225

pLDDT: mean 81.02, std 16.8, range [37.41, 98.0]